Protein AF-A0A813RH28-F1 (afdb_monomer_lite)

Foldseek 3Di:
DFPAEDELEEAEAAQEPPNCFACVQFFADQLDDPRVSQETEQERDDDDPVDDYDYYNYYYDYAQFHDPDPVRGGGDHDYQYYDADQEEAEDEWRAQAVNVFPPPPDDADVVVPRDDQVVDDPPDRQRRTDASHAAEQAEQGHYHYYHFDYQHRRNDRPLPDDPPPSDSHDHNYHYDYNYYNYHD

pLDDT: mean 85.04, std 11.11, range [45.72, 94.62]

Organism: NCBI:txid433720

Sequence (184 aa):
MSERGIWSTHFRTGGTRGTNQTPLNCLKITGARKRPECQDAFLQLHITSQTSLYMENVWPWIADHNLDYPDHSQIDIFNARTILVERQAQTESAYYQSEPPAPEPFTSLASWTDPVFDSCSINDNTCAKGYGIDITNGKNIYIYNAGLYSFFQNWNTSCIGTPTDSYCQKAMFRIEGNTQNVYI

Radius of gyration: 16.94 Å; chains: 1; bounding box: 45×39×44 Å

Structure (mmCIF, N/CA/C/O backbone):
data_AF-A0A813RH28-F1
#
_entry.id   AF-A0A813RH28-F1
#
loop_
_atom_site.group_PDB
_atom_site.id
_atom_site.type_symbol
_atom_site.label_atom_id
_atom_site.label_alt_id
_atom_site.label_comp_id
_atom_site.label_asym_id
_atom_site.label_entity_id
_atom_site.label_seq_id
_atom_site.pdbx_PDB_ins_code
_atom_site.Cartn_x
_atom_site.Cartn_y
_atom_site.Cartn_z
_atom_site.occupancy
_atom_site.B_iso_or_equiv
_atom_site.auth_seq_id
_atom_site.auth_comp_id
_atom_site.auth_asym_id
_atom_site.auth_atom_id
_atom_site.pdbx_PDB_model_num
ATOM 1 N N . MET A 1 1 ? 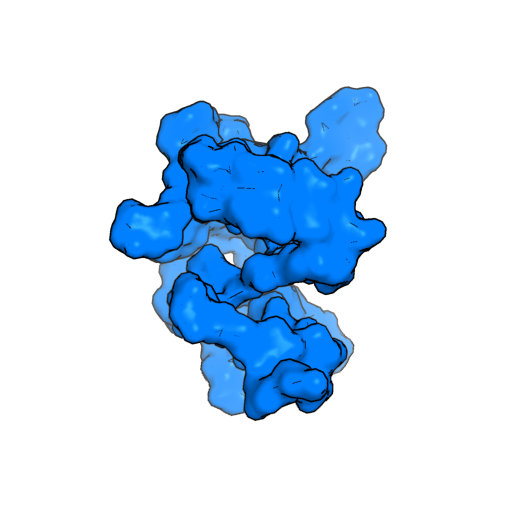-16.652 -17.710 19.406 1.00 46.78 1 MET A N 1
ATOM 2 C CA . MET A 1 1 ? -16.102 -18.026 18.071 1.00 46.78 1 MET A CA 1
ATOM 3 C C . MET A 1 1 ? -16.580 -16.938 17.128 1.00 46.78 1 MET A C 1
ATOM 5 O O . MET A 1 1 ? -17.753 -16.601 17.211 1.00 46.78 1 MET A O 1
ATOM 9 N N . SER A 1 2 ? -15.715 -16.326 16.316 1.00 54.06 2 SER A N 1
ATOM 10 C CA . SER A 1 2 ? -16.183 -15.399 15.278 1.00 54.06 2 SER A CA 1
ATOM 11 C C . SER A 1 2 ? -16.809 -16.216 14.151 1.00 54.06 2 SER A C 1
ATOM 13 O O . SER A 1 2 ? -16.131 -17.036 13.539 1.00 54.06 2 SER A O 1
ATOM 15 N N . GLU A 1 3 ? -18.091 -16.003 13.874 1.00 69.06 3 GLU A N 1
ATOM 16 C CA . GLU A 1 3 ? -18.836 -16.742 12.842 1.00 69.06 3 GLU A CA 1
ATOM 17 C C . GLU A 1 3 ? -18.467 -16.318 11.406 1.00 69.06 3 GLU A C 1
ATOM 19 O O . GLU A 1 3 ? -19.014 -16.844 10.441 1.00 69.06 3 GLU A O 1
ATOM 24 N N . ARG A 1 4 ? -17.556 -15.348 11.247 1.00 83.06 4 ARG A N 1
ATOM 25 C CA . ARG A 1 4 ? -17.165 -14.764 9.959 1.00 83.06 4 ARG A CA 1
ATOM 26 C C . ARG A 1 4 ? -15.658 -14.568 9.916 1.00 83.06 4 ARG A C 1
ATOM 28 O O . ARG A 1 4 ? -15.106 -13.799 10.705 1.00 83.06 4 ARG A O 1
ATOM 35 N N . GLY A 1 5 ? -14.998 -15.257 8.996 1.00 88.75 5 GLY A N 1
ATOM 36 C CA . GLY A 1 5 ? -13.567 -15.112 8.799 1.00 88.75 5 GLY A CA 1
ATOM 37 C C . GLY A 1 5 ? -13.087 -15.637 7.457 1.00 88.75 5 GLY A C 1
ATOM 38 O O . GLY A 1 5 ? -13.834 -16.289 6.727 1.00 88.75 5 GLY A O 1
ATOM 39 N N . ILE A 1 6 ? -11.834 -15.324 7.155 1.00 89.44 6 ILE A N 1
ATOM 40 C CA . ILE A 1 6 ? -11.086 -15.838 6.012 1.00 89.44 6 ILE A CA 1
ATOM 41 C C . ILE A 1 6 ? -9.740 -16.376 6.507 1.00 89.44 6 ILE A C 1
ATOM 43 O O . ILE A 1 6 ? -9.077 -15.756 7.341 1.00 89.44 6 ILE A O 1
ATOM 47 N N . TRP A 1 7 ? -9.356 -17.545 5.998 1.00 93.44 7 TRP A N 1
ATOM 48 C CA . TRP A 1 7 ? -8.145 -18.264 6.392 1.00 93.44 7 TRP A CA 1
ATOM 49 C C . TRP A 1 7 ? -7.397 -18.694 5.143 1.00 93.44 7 TRP A C 1
ATOM 51 O O . TRP A 1 7 ? -7.999 -19.309 4.262 1.00 93.44 7 TRP A O 1
ATOM 61 N N . SER A 1 8 ? -6.102 -18.378 5.058 1.00 94.50 8 SER A N 1
ATOM 62 C CA . SER A 1 8 ? -5.272 -18.722 3.887 1.00 94.50 8 SER A CA 1
ATOM 63 C C . SER A 1 8 ? -5.928 -18.301 2.567 1.00 94.50 8 SER A C 1
ATOM 65 O O . SER A 1 8 ? -5.992 -19.050 1.594 1.00 94.50 8 SER A O 1
ATOM 67 N N . THR A 1 9 ? -6.515 -17.106 2.583 1.00 91.94 9 THR A N 1
ATOM 68 C CA . THR A 1 9 ? -7.220 -16.507 1.451 1.00 91.94 9 THR A CA 1
ATOM 69 C C . THR A 1 9 ? -6.434 -15.282 1.024 1.00 91.94 9 THR A C 1
ATOM 71 O O . THR A 1 9 ? -6.177 -14.396 1.835 1.00 91.94 9 THR A O 1
ATOM 74 N N . HIS A 1 10 ? -6.032 -15.236 -0.241 1.00 93.50 10 HIS A N 1
ATOM 75 C CA . HIS A 1 10 ? -5.128 -14.212 -0.753 1.00 93.50 10 HIS A CA 1
ATOM 76 C C . HIS A 1 10 ? -5.803 -13.434 -1.879 1.00 93.50 10 HIS A C 1
ATOM 78 O O . HIS A 1 10 ? -6.517 -14.010 -2.701 1.00 93.50 10 HIS A O 1
ATOM 84 N N . PHE A 1 11 ? -5.550 -12.131 -1.921 1.00 93.12 11 PHE A N 1
ATOM 85 C CA . PHE A 1 11 ? -5.981 -11.254 -3.000 1.00 93.12 11 PHE A CA 1
ATOM 86 C C . PHE A 1 11 ? -4.737 -10.885 -3.793 1.00 93.12 11 PHE A C 1
ATOM 88 O O . PHE A 1 11 ? -3.788 -10.347 -3.230 1.00 93.12 11 PHE A O 1
ATOM 95 N N . ARG A 1 12 ? -4.723 -11.187 -5.089 1.00 93.94 12 ARG A N 1
ATOM 96 C CA . ARG A 1 12 ? -3.622 -10.819 -5.976 1.00 93.94 12 ARG A CA 1
ATOM 97 C C . ARG A 1 12 ? -4.154 -10.015 -7.143 1.00 93.94 12 ARG A C 1
ATOM 99 O O . ARG A 1 12 ? -5.059 -10.475 -7.832 1.00 93.94 12 ARG A O 1
ATOM 106 N N . THR A 1 13 ? -3.530 -8.871 -7.375 1.00 94.12 13 THR A N 1
ATOM 107 C CA . THR A 1 13 ? -3.784 -8.002 -8.527 1.00 94.12 13 THR A CA 1
ATOM 108 C C . THR A 1 13 ? -2.531 -7.925 -9.393 1.00 94.12 13 THR A C 1
ATOM 110 O O . THR A 1 13 ? -1.464 -7.571 -8.887 1.00 94.12 13 THR A O 1
ATOM 113 N N . GLY A 1 14 ? -2.653 -8.278 -10.673 1.00 94.50 14 GLY A N 1
ATOM 114 C CA . GLY A 1 14 ? -1.546 -8.329 -11.633 1.00 94.50 14 GLY A CA 1
ATOM 115 C C . GLY A 1 14 ? -0.492 -9.436 -11.432 1.00 94.50 14 GLY A C 1
ATOM 116 O O . GLY A 1 14 ? -0.653 -10.374 -10.646 1.00 94.50 14 GLY A O 1
ATOM 117 N N . GLY A 1 15 ? 0.588 -9.357 -12.220 1.00 94.19 15 GLY A N 1
ATOM 118 C CA . GLY A 1 15 ? 1.837 -10.108 -12.010 1.00 94.19 15 GLY A CA 1
ATOM 119 C C . GLY A 1 15 ? 1.838 -11.587 -12.362 1.00 94.19 15 GLY A C 1
ATOM 120 O O . GLY A 1 15 ? 2.822 -12.266 -12.065 1.00 94.19 15 GLY A O 1
ATOM 121 N N . THR A 1 16 ? 0.769 -12.096 -12.987 1.00 93.19 16 THR A N 1
ATOM 122 C CA . THR A 1 16 ? 0.720 -13.488 -13.448 1.00 93.19 16 THR A CA 1
ATOM 123 C C . THR A 1 16 ? 0.050 -13.679 -14.798 1.00 93.19 16 THR A C 1
ATOM 125 O O . THR A 1 16 ? -0.738 -12.861 -15.272 1.00 93.19 16 THR A O 1
ATOM 128 N N . ARG A 1 17 ? 0.326 -14.810 -15.438 1.00 91.25 17 ARG A N 1
ATOM 129 C CA . ARG A 1 17 ? -0.338 -15.249 -16.652 1.00 91.25 17 ARG A CA 1
ATOM 130 C C . ARG A 1 17 ? -1.843 -15.317 -16.404 1.00 91.25 17 ARG A C 1
ATOM 132 O O . ARG A 1 17 ? -2.309 -15.940 -15.457 1.00 91.25 17 ARG A O 1
ATOM 139 N N . GLY A 1 18 ? -2.602 -14.696 -17.303 1.00 91.19 18 GLY A N 1
ATOM 140 C CA . GLY A 1 18 ? -4.060 -14.608 -17.213 1.00 91.19 18 GLY A CA 1
ATOM 141 C C . GLY A 1 18 ? -4.577 -13.283 -16.653 1.00 91.19 18 GLY A C 1
ATOM 142 O O . GLY A 1 18 ? -5.729 -12.961 -16.915 1.00 91.19 18 GLY A O 1
ATOM 143 N N . THR A 1 19 ? -3.744 -12.468 -15.992 1.00 92.44 19 THR A N 1
ATOM 144 C CA . THR A 1 19 ? -4.150 -11.114 -15.560 1.00 92.44 19 THR A CA 1
ATOM 145 C C . THR A 1 19 ? -4.062 -10.080 -16.681 1.00 92.44 19 THR A C 1
ATOM 147 O O . THR A 1 19 ? -4.537 -8.964 -16.528 1.00 92.44 19 THR A O 1
ATOM 150 N N . ASN A 1 20 ? -3.414 -10.427 -17.803 1.00 92.75 20 ASN A N 1
ATOM 151 C CA . ASN A 1 20 ? -3.020 -9.490 -18.863 1.00 92.75 20 ASN A CA 1
ATOM 152 C C . ASN A 1 20 ? -2.145 -8.318 -18.361 1.00 92.75 20 ASN A C 1
ATOM 154 O O . ASN A 1 20 ? -1.981 -7.312 -19.044 1.00 92.75 20 ASN A O 1
ATOM 158 N N . GLN A 1 21 ? -1.544 -8.469 -17.182 1.00 93.12 21 GLN A N 1
ATOM 159 C CA . GLN A 1 21 ? -0.724 -7.465 -16.511 1.00 93.12 21 GLN A CA 1
ATOM 160 C C . GLN A 1 21 ? 0.627 -8.085 -16.145 1.00 93.12 21 GLN A C 1
ATOM 162 O O . GLN A 1 21 ? 0.973 -8.277 -14.979 1.00 93.12 21 GLN A O 1
ATOM 167 N N . THR A 1 22 ? 1.351 -8.480 -17.190 1.00 92.00 22 THR A N 1
ATOM 168 C CA . THR A 1 22 ? 2.689 -9.085 -17.138 1.00 92.00 22 THR A CA 1
ATOM 169 C C . THR A 1 22 ? 3.724 -8.068 -17.647 1.00 92.00 22 THR A C 1
ATOM 171 O O . THR A 1 22 ? 3.336 -6.975 -18.080 1.00 92.00 22 THR A O 1
ATOM 174 N N . PRO A 1 23 ? 5.032 -8.396 -17.689 1.00 91.69 23 PRO A N 1
ATOM 175 C CA . PRO A 1 23 ? 6.053 -7.506 -18.238 1.00 91.69 23 PRO A CA 1
ATOM 176 C C . PRO A 1 23 ? 5.803 -7.099 -19.699 1.00 91.69 23 PRO A C 1
ATOM 178 O O . PRO A 1 23 ? 6.374 -6.128 -20.170 1.00 91.69 23 PRO A O 1
ATOM 181 N N . LEU A 1 24 ? 4.929 -7.790 -20.437 1.00 90.25 24 LEU A N 1
ATOM 182 C CA . LEU A 1 24 ? 4.570 -7.373 -21.796 1.00 90.25 24 LEU A CA 1
ATOM 183 C C . LEU A 1 24 ? 3.814 -6.037 -21.831 1.00 90.25 24 LEU A C 1
ATOM 185 O O . LEU A 1 24 ? 4.010 -5.258 -22.758 1.00 90.25 24 LEU A O 1
ATOM 189 N N . ASN A 1 25 ? 2.983 -5.773 -20.820 1.00 90.75 25 ASN A N 1
ATOM 190 C CA . ASN A 1 25 ? 2.095 -4.607 -20.789 1.00 90.75 25 ASN A CA 1
ATOM 191 C C . ASN A 1 25 ? 2.469 -3.629 -19.667 1.00 90.75 25 ASN A C 1
ATOM 193 O O . ASN A 1 25 ? 2.315 -2.420 -19.812 1.00 90.75 25 ASN A O 1
ATOM 197 N N . CYS A 1 26 ? 2.993 -4.152 -18.555 1.00 93.25 26 CYS A N 1
ATOM 198 C CA . CYS A 1 26 ? 3.185 -3.400 -17.320 1.00 93.25 26 CYS A CA 1
ATOM 199 C C . CYS A 1 26 ? 4.630 -3.392 -16.824 1.00 93.25 26 CYS A C 1
ATOM 201 O O . CYS A 1 26 ? 4.846 -3.122 -15.650 1.00 93.25 26 CYS A O 1
ATOM 203 N N . LEU A 1 27 ? 5.626 -3.663 -17.683 1.00 92.62 27 LEU A N 1
ATOM 204 C CA . LEU A 1 27 ? 7.041 -3.560 -17.296 1.00 92.62 27 LEU A CA 1
ATOM 205 C C . LEU A 1 27 ? 7.329 -2.209 -16.639 1.00 92.62 27 LEU A C 1
ATOM 207 O O . LEU A 1 27 ? 6.871 -1.172 -17.139 1.00 92.62 27 LEU A O 1
ATOM 211 N N . LYS A 1 28 ? 8.112 -2.237 -15.554 1.00 88.69 28 LYS A N 1
ATOM 212 C CA . LYS A 1 28 ? 8.528 -1.023 -14.858 1.00 88.69 28 LYS A CA 1
ATOM 213 C C . LYS A 1 28 ? 9.111 0.001 -15.828 1.00 88.69 28 LYS A C 1
ATOM 215 O O . LYS A 1 28 ? 9.930 -0.325 -16.693 1.00 88.69 28 LYS A O 1
ATOM 220 N N . ILE A 1 29 ? 8.725 1.253 -15.650 1.00 83.94 29 ILE A N 1
ATOM 221 C CA . ILE A 1 29 ? 9.314 2.391 -16.353 1.00 83.94 29 ILE A CA 1
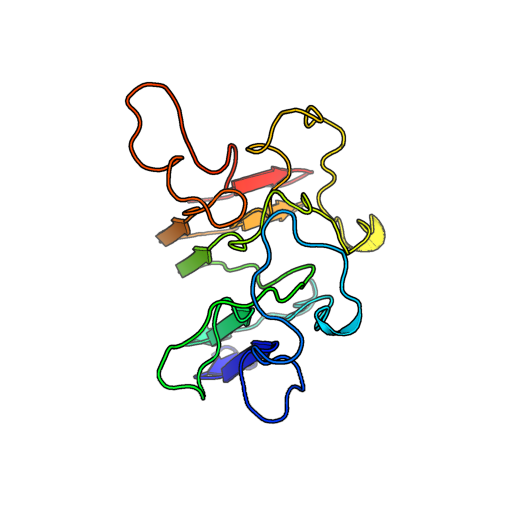ATOM 222 C C . ILE A 1 29 ? 9.572 3.511 -15.350 1.00 83.94 29 ILE A C 1
ATOM 224 O O . ILE A 1 29 ? 8.744 3.792 -14.488 1.00 83.94 29 ILE A O 1
ATOM 228 N N . THR A 1 30 ? 10.729 4.162 -15.445 1.00 79.06 30 THR A N 1
ATOM 229 C CA . THR A 1 30 ? 11.005 5.341 -14.621 1.00 79.06 30 THR A CA 1
ATOM 230 C C . THR A 1 30 ? 10.121 6.502 -15.068 1.00 79.06 30 THR A C 1
ATOM 232 O O . THR A 1 30 ? 10.009 6.786 -16.261 1.00 79.06 30 THR A O 1
ATOM 235 N N . GLY A 1 31 ? 9.489 7.176 -14.104 1.00 67.31 31 GLY A N 1
ATOM 236 C CA . GLY A 1 31 ? 8.495 8.210 -14.401 1.00 67.31 31 GLY A CA 1
ATOM 237 C C . GLY A 1 31 ? 7.185 7.593 -14.888 1.00 67.31 31 GLY A C 1
ATOM 238 O O . GLY A 1 31 ? 6.709 7.953 -15.970 1.00 67.31 31 GLY A O 1
ATOM 239 N N . ALA A 1 32 ? 6.676 6.596 -14.152 1.00 63.44 32 ALA A N 1
ATOM 240 C CA . ALA A 1 32 ? 5.609 5.730 -14.624 1.00 63.44 32 ALA A CA 1
ATOM 241 C C . ALA A 1 32 ? 4.422 6.551 -15.138 1.00 63.44 32 ALA A C 1
ATOM 243 O O . ALA A 1 32 ? 3.833 7.377 -14.443 1.00 63.44 32 ALA A O 1
ATOM 244 N N . ARG A 1 33 ? 4.091 6.358 -16.418 1.00 65.31 33 ARG A N 1
ATOM 245 C CA . ARG A 1 33 ? 2.936 7.014 -17.032 1.00 65.31 33 ARG A CA 1
ATOM 246 C C . ARG A 1 33 ? 1.681 6.262 -16.628 1.00 65.31 33 ARG A C 1
ATOM 248 O O . ARG A 1 33 ? 1.707 5.038 -16.510 1.00 65.31 33 ARG A O 1
ATOM 255 N N . LYS A 1 34 ? 0.567 6.986 -16.490 1.00 72.44 34 LYS A N 1
ATOM 256 C CA . LYS A 1 34 ? -0.764 6.385 -16.336 1.00 72.44 34 LYS A CA 1
ATOM 257 C C . LYS A 1 34 ? -1.009 5.442 -17.519 1.00 72.44 34 LYS A C 1
ATOM 259 O O . LYS A 1 34 ? -1.296 5.904 -18.620 1.00 72.44 34 LYS A O 1
ATOM 264 N N . ARG A 1 35 ? -0.853 4.139 -17.285 1.00 85.81 35 ARG A N 1
ATOM 265 C CA . ARG A 1 35 ? -1.181 3.057 -18.219 1.00 85.81 35 ARG A CA 1
ATOM 266 C C . ARG A 1 35 ? -2.506 2.451 -17.768 1.00 85.81 35 ARG A C 1
ATOM 268 O O . ARG A 1 35 ? -2.498 1.734 -16.765 1.00 85.81 35 ARG A O 1
ATOM 275 N N . PRO A 1 36 ? -3.639 2.785 -18.414 1.00 88.06 36 PRO A N 1
ATOM 276 C CA . PRO A 1 36 ? -4.950 2.270 -18.022 1.00 88.06 36 PRO A CA 1
ATOM 277 C C . PRO A 1 36 ? -4.991 0.742 -17.920 1.00 88.06 36 PRO A C 1
ATOM 279 O O . PRO A 1 36 ? -5.633 0.206 -17.028 1.00 88.06 36 PRO A O 1
ATOM 282 N N . GLU A 1 37 ? -4.247 0.043 -18.775 1.00 90.06 37 GLU A N 1
ATOM 283 C CA . GLU A 1 37 ? -4.114 -1.414 -18.781 1.00 90.06 37 GLU A CA 1
ATOM 284 C C . GLU A 1 37 ? -3.439 -1.992 -17.521 1.00 90.06 37 GLU A C 1
ATOM 286 O O . GLU A 1 37 ? -3.618 -3.170 -17.217 1.00 90.06 37 GLU A O 1
ATOM 291 N N . CYS A 1 38 ? -2.703 -1.173 -16.765 1.00 92.44 38 CYS A N 1
ATOM 292 C CA . CYS A 1 38 ? -2.009 -1.565 -15.536 1.00 92.44 38 CYS A CA 1
ATOM 293 C C . CYS A 1 38 ? -2.724 -1.102 -14.256 1.00 92.44 38 CYS A C 1
ATOM 295 O O . CYS A 1 38 ? -2.213 -1.304 -13.154 1.00 92.44 38 CYS A O 1
ATOM 297 N N . GLN A 1 39 ? -3.889 -0.461 -14.383 1.00 91.56 39 GLN A N 1
ATOM 298 C CA . GLN A 1 39 ? -4.797 -0.231 -13.260 1.00 91.56 39 GLN A CA 1
ATOM 299 C C . GLN A 1 39 ? -5.623 -1.500 -13.047 1.00 91.56 39 GLN A C 1
ATOM 301 O O . GLN A 1 39 ? -6.154 -2.040 -14.015 1.00 91.56 39 GLN A O 1
ATOM 306 N N . ASP A 1 40 ? -5.715 -1.992 -11.811 1.00 89.88 40 ASP A N 1
ATOM 307 C CA . ASP A 1 40 ? -6.435 -3.240 -11.516 1.00 89.88 40 ASP A CA 1
ATOM 308 C C . ASP A 1 40 ? -7.631 -2.988 -10.583 1.00 89.88 40 ASP A C 1
ATOM 310 O O . ASP A 1 40 ? -8.750 -2.752 -11.047 1.00 89.88 40 ASP A O 1
ATOM 314 N N . ALA A 1 41 ? -7.414 -2.952 -9.266 1.00 88.75 41 ALA A N 1
ATOM 315 C CA . ALA A 1 41 ? -8.494 -2.846 -8.290 1.00 88.75 41 ALA A CA 1
ATOM 316 C C . ALA A 1 41 ? -8.553 -1.469 -7.612 1.00 88.75 41 ALA A C 1
ATOM 318 O O . ALA A 1 41 ? -7.545 -0.912 -7.180 1.00 88.75 41 ALA A O 1
ATOM 319 N N . PHE A 1 42 ? -9.771 -0.954 -7.408 1.00 86.75 42 PHE A N 1
ATOM 320 C CA . PHE A 1 42 ? -9.985 0.208 -6.538 1.00 86.75 42 PHE A CA 1
ATOM 321 C C . PHE A 1 42 ? -9.668 -0.132 -5.069 1.00 86.75 42 PHE A C 1
ATOM 323 O O . PHE A 1 42 ? -8.942 0.593 -4.399 1.00 86.75 42 PHE A O 1
ATOM 330 N N . LEU A 1 43 ? -10.168 -1.264 -4.567 1.00 84.31 43 LEU A N 1
ATOM 331 C CA . LEU A 1 43 ? -9.981 -1.705 -3.184 1.00 84.31 43 LEU A CA 1
ATOM 332 C C . LEU A 1 43 ? -9.970 -3.237 -3.129 1.00 84.31 43 LEU A C 1
ATOM 334 O O . LEU A 1 43 ? -10.875 -3.866 -3.674 1.00 84.31 43 LEU A O 1
ATOM 338 N N . GLN A 1 44 ? -8.973 -3.833 -2.467 1.00 88.25 44 GLN A N 1
ATOM 339 C CA . GLN A 1 44 ? -8.866 -5.296 -2.355 1.00 88.25 44 GLN A CA 1
ATOM 340 C C . GLN A 1 44 ? -9.789 -5.894 -1.276 1.00 88.25 44 GLN A C 1
ATOM 342 O O . GLN A 1 44 ? -10.302 -6.995 -1.465 1.00 88.25 44 GLN A O 1
ATOM 347 N N . LEU A 1 45 ? -10.052 -5.180 -0.172 1.00 86.12 45 LEU A N 1
ATOM 348 C CA . LEU A 1 45 ? -10.994 -5.617 0.866 1.00 86.12 45 LEU A CA 1
ATOM 349 C C . LEU A 1 45 ? -11.732 -4.431 1.502 1.00 86.12 45 LEU A C 1
ATOM 351 O O . LEU A 1 45 ? -11.109 -3.495 1.992 1.00 86.12 45 LEU A O 1
ATOM 355 N N . HIS A 1 46 ? -13.064 -4.507 1.571 1.00 85.56 46 HIS A N 1
ATOM 356 C CA . HIS A 1 46 ? -13.897 -3.542 2.292 1.00 85.56 46 HIS A CA 1
ATOM 357 C C . HIS A 1 46 ? -14.648 -4.227 3.437 1.00 85.56 46 HIS A C 1
ATOM 359 O O . HIS A 1 46 ? -15.560 -5.018 3.200 1.00 85.56 46 HIS A O 1
ATOM 365 N N . ILE A 1 47 ? -14.294 -3.891 4.678 1.00 80.31 47 ILE A N 1
ATOM 366 C CA . ILE A 1 47 ? -15.031 -4.310 5.875 1.00 80.31 47 ILE A CA 1
ATOM 367 C C . ILE A 1 47 ? -15.852 -3.111 6.347 1.00 80.31 47 ILE A C 1
ATOM 369 O O . ILE A 1 47 ? -15.300 -2.071 6.695 1.00 80.31 47 ILE A O 1
ATOM 373 N N . THR A 1 48 ? -17.177 -3.240 6.327 1.00 79.31 48 THR A N 1
ATOM 374 C CA . THR A 1 48 ? -18.080 -2.162 6.748 1.00 79.31 48 THR A CA 1
ATOM 375 C C . THR A 1 48 ? -18.188 -2.095 8.271 1.00 79.31 48 THR A C 1
ATOM 377 O O . THR A 1 48 ? -17.977 -3.091 8.961 1.00 79.31 48 THR A O 1
ATOM 380 N N . SER A 1 49 ? -18.612 -0.947 8.806 1.00 75.50 49 SER A N 1
ATOM 381 C CA . SER A 1 49 ? -18.765 -0.713 10.256 1.00 75.50 49 SER A CA 1
ATOM 382 C C . SER A 1 49 ? -19.731 -1.668 10.971 1.00 75.50 49 SER A C 1
ATOM 384 O O . SER A 1 49 ? -19.723 -1.754 12.195 1.00 75.50 49 SER A O 1
ATOM 386 N N . GLN A 1 50 ? -20.572 -2.383 10.221 1.00 76.06 50 GLN A N 1
ATOM 387 C CA . GLN A 1 50 ? -21.534 -3.353 10.750 1.00 76.06 50 GLN A CA 1
ATOM 388 C C . GLN A 1 50 ? -20.984 -4.788 10.780 1.00 76.06 50 GLN A C 1
ATOM 390 O O . GLN A 1 50 ? -21.698 -5.712 11.172 1.00 76.06 50 GLN A O 1
ATOM 395 N N . THR A 1 51 ? -19.741 -5.000 10.340 1.00 75.94 51 THR A N 1
ATOM 396 C CA . THR A 1 51 ? -19.156 -6.331 10.163 1.00 75.94 51 THR A CA 1
ATOM 397 C C . THR A 1 51 ? -18.001 -6.552 11.129 1.00 75.94 51 THR A C 1
ATOM 399 O O . THR A 1 51 ? -17.127 -5.705 11.272 1.00 75.94 51 THR A O 1
ATOM 402 N N . SER A 1 52 ? -17.964 -7.730 11.748 1.00 79.38 52 SER A N 1
ATOM 403 C CA . SER A 1 52 ? -16.760 -8.278 12.370 1.00 79.38 52 SER A CA 1
ATOM 404 C C . SER A 1 52 ? -16.172 -9.352 11.457 1.00 79.38 52 SER A C 1
ATOM 406 O O . SER A 1 52 ? -16.906 -10.166 10.889 1.00 79.38 52 SER A O 1
ATOM 408 N N . LEU A 1 53 ? -14.850 -9.340 11.290 1.00 82.25 53 LEU A N 1
ATOM 409 C CA . LEU A 1 53 ? -14.132 -10.291 10.449 1.00 82.25 53 LEU A CA 1
ATOM 410 C C . LEU A 1 53 ? -12.891 -10.791 11.180 1.00 82.25 53 LEU A C 1
ATOM 412 O O . LEU A 1 53 ? -12.098 -9.999 11.683 1.00 82.25 53 LEU A O 1
ATOM 416 N N . TYR A 1 54 ? -12.708 -12.107 11.196 1.00 84.25 54 TYR A N 1
ATOM 417 C CA . TYR A 1 54 ? -11.443 -12.722 11.568 1.00 84.25 54 TYR A CA 1
ATOM 418 C C . TYR A 1 54 ? -10.601 -13.004 10.319 1.00 84.25 54 TYR A C 1
ATOM 420 O O . TYR A 1 54 ? -11.097 -13.583 9.356 1.00 84.25 54 TYR A O 1
ATOM 428 N N . MET A 1 55 ? -9.332 -12.604 10.329 1.00 86.44 55 MET A N 1
ATOM 429 C CA . MET A 1 55 ? -8.402 -12.848 9.226 1.00 86.44 55 MET A CA 1
ATOM 430 C C . MET A 1 55 ? -7.156 -13.544 9.749 1.00 86.44 55 MET A C 1
ATOM 432 O O . MET A 1 55 ? -6.514 -13.050 10.675 1.00 86.44 55 MET A O 1
ATOM 436 N N . GLU A 1 56 ? -6.797 -14.661 9.127 1.00 85.12 56 GLU A N 1
ATOM 437 C CA . GLU A 1 56 ? -5.554 -15.372 9.408 1.00 85.12 56 GLU A CA 1
ATOM 438 C C . GLU A 1 56 ? -4.889 -15.794 8.102 1.00 85.12 56 GLU A C 1
ATOM 440 O O . GLU A 1 56 ? -5.530 -16.358 7.213 1.00 85.12 56 GLU A O 1
ATOM 445 N N . ASN A 1 57 ? -3.588 -15.518 7.993 1.00 87.44 57 ASN A N 1
ATOM 446 C CA . ASN A 1 57 ? -2.801 -15.816 6.799 1.00 87.44 57 ASN A CA 1
ATOM 447 C C . ASN A 1 57 ? -3.446 -15.252 5.513 1.00 87.44 57 ASN A C 1
ATOM 449 O O . ASN A 1 57 ? -3.712 -15.971 4.552 1.00 87.44 57 ASN A O 1
ATOM 453 N N . VAL A 1 58 ? -3.756 -13.955 5.520 1.00 89.94 58 VAL A N 1
ATOM 454 C CA . VAL A 1 58 ? -4.353 -13.247 4.379 1.00 89.94 58 VAL A CA 1
ATOM 455 C C . VAL A 1 58 ? -3.289 -12.371 3.741 1.00 89.94 58 VAL A C 1
ATOM 457 O O . VAL A 1 58 ? -2.659 -11.577 4.435 1.00 89.94 58 VAL A O 1
ATOM 460 N N . TRP A 1 59 ? -3.100 -12.499 2.425 1.00 90.25 59 TRP A N 1
ATOM 461 C CA . TRP A 1 59 ? -2.123 -11.693 1.686 1.00 90.25 59 TRP A CA 1
ATOM 462 C C . TRP A 1 59 ? -2.815 -10.875 0.591 1.00 90.25 59 TRP A C 1
ATOM 464 O O . TRP A 1 59 ? -3.171 -11.435 -0.446 1.00 90.25 59 TRP A O 1
ATOM 474 N N . PRO A 1 60 ? -3.059 -9.577 0.831 1.00 90.38 60 PRO A N 1
ATOM 475 C CA . PRO A 1 60 ? -3.471 -8.620 -0.190 1.00 90.38 60 PRO A CA 1
ATOM 476 C C . PRO A 1 60 ? -2.237 -8.079 -0.924 1.00 90.38 60 PRO A C 1
ATOM 478 O O . PRO A 1 60 ? -1.596 -7.132 -0.472 1.00 90.38 60 PRO A O 1
ATOM 481 N N . TRP A 1 61 ? -1.854 -8.709 -2.031 1.00 92.75 61 TRP A N 1
ATOM 482 C CA . TRP A 1 61 ? -0.657 -8.338 -2.780 1.00 92.75 61 TRP A CA 1
ATOM 483 C C . TRP A 1 61 ? -1.006 -7.593 -4.066 1.00 92.75 61 TRP A C 1
ATOM 485 O O . TRP A 1 61 ? -1.825 -8.044 -4.875 1.00 92.75 61 TRP A O 1
ATOM 495 N N . ILE A 1 62 ? -0.356 -6.447 -4.242 1.00 91.38 62 ILE A N 1
ATOM 496 C CA . ILE A 1 62 ? -0.312 -5.700 -5.495 1.00 91.38 62 ILE A CA 1
ATOM 497 C C . ILE A 1 62 ? 0.999 -6.065 -6.163 1.00 91.38 62 ILE A C 1
ATOM 499 O O . ILE A 1 62 ? 2.044 -5.897 -5.541 1.00 91.38 62 ILE A O 1
ATOM 503 N N . ALA A 1 63 ? 0.948 -6.579 -7.391 1.00 94.00 63 ALA A N 1
ATOM 504 C CA . ALA A 1 63 ? 2.147 -7.126 -7.989 1.00 94.00 63 ALA A CA 1
ATOM 505 C C . ALA A 1 63 ? 3.209 -6.059 -8.271 1.00 94.00 63 ALA A C 1
ATOM 507 O O . ALA A 1 63 ? 3.011 -5.183 -9.109 1.00 94.00 63 ALA A O 1
ATOM 508 N N . ASP A 1 64 ? 4.350 -6.175 -7.595 1.00 89.75 64 ASP A N 1
ATOM 509 C CA . ASP A 1 64 ? 5.549 -5.370 -7.839 1.00 89.75 64 ASP A CA 1
ATOM 510 C C . ASP A 1 64 ? 6.514 -6.037 -8.844 1.00 89.75 64 ASP A C 1
ATOM 512 O O . ASP A 1 64 ? 7.358 -5.378 -9.461 1.00 89.75 64 ASP A O 1
ATOM 516 N N . HIS A 1 65 ? 6.353 -7.344 -9.067 1.00 92.50 65 HIS A N 1
ATOM 517 C CA . HIS A 1 65 ? 7.086 -8.125 -10.059 1.00 92.50 65 HIS A CA 1
ATOM 518 C C . HIS A 1 65 ? 6.237 -9.258 -10.643 1.00 92.50 65 HIS A C 1
ATOM 520 O O . HIS A 1 65 ? 5.176 -9.616 -10.135 1.00 92.50 65 HIS A O 1
ATOM 526 N N . ASN A 1 66 ? 6.697 -9.824 -11.754 1.00 93.62 66 ASN A N 1
ATOM 527 C CA . ASN A 1 66 ? 6.046 -10.952 -12.407 1.00 93.62 66 ASN A CA 1
ATOM 528 C C . ASN A 1 66 ? 6.487 -12.298 -11.809 1.00 93.62 66 ASN A C 1
ATOM 530 O O . ASN A 1 66 ? 7.675 -12.526 -11.589 1.00 93.62 66 ASN A O 1
ATOM 534 N N . LEU A 1 67 ? 5.550 -13.229 -11.614 1.00 94.06 67 LEU A N 1
ATOM 535 C CA . LEU A 1 67 ? 5.861 -14.541 -11.028 1.00 94.06 67 LEU A CA 1
ATOM 536 C C . LEU A 1 67 ? 6.194 -15.623 -12.066 1.00 94.06 67 LEU A C 1
ATOM 538 O O . LEU A 1 67 ? 6.838 -16.609 -11.722 1.00 94.06 67 LEU A O 1
ATOM 542 N N . ASP A 1 68 ? 5.773 -15.461 -13.323 1.00 91.25 68 ASP A N 1
ATOM 543 C CA . ASP A 1 68 ? 5.848 -16.538 -14.326 1.00 91.25 68 ASP A CA 1
ATOM 544 C C . ASP A 1 68 ? 7.121 -16.541 -15.182 1.00 91.25 68 ASP A C 1
ATOM 546 O O . ASP A 1 68 ? 7.352 -17.486 -15.937 1.00 91.25 68 ASP A O 1
ATOM 550 N N . TYR A 1 69 ? 7.915 -15.469 -15.145 1.00 88.06 69 TYR A N 1
ATOM 551 C CA . TYR A 1 69 ? 9.116 -15.327 -15.976 1.00 88.06 69 TYR A CA 1
ATOM 552 C C . TYR A 1 69 ? 10.364 -15.573 -15.122 1.00 88.06 69 TYR A C 1
ATOM 554 O O . TYR A 1 69 ? 10.383 -15.135 -13.972 1.00 88.06 69 TYR A O 1
ATOM 562 N N . PRO A 1 70 ? 11.415 -16.221 -15.662 1.00 87.94 70 PRO A N 1
ATOM 563 C CA . PRO A 1 70 ? 12.603 -16.584 -14.882 1.00 87.94 70 PRO A CA 1
ATOM 564 C C . PRO A 1 70 ? 13.355 -15.405 -14.255 1.00 87.94 70 PRO A C 1
ATOM 566 O O . PRO A 1 70 ? 14.081 -15.587 -13.284 1.00 87.94 70 PRO A O 1
ATOM 569 N N . ASP A 1 71 ? 13.230 -14.214 -14.835 1.00 88.00 71 ASP A N 1
ATOM 570 C CA . ASP A 1 71 ? 13.894 -12.995 -14.379 1.00 88.00 71 ASP A CA 1
ATOM 571 C C . ASP A 1 71 ? 13.076 -12.215 -13.341 1.00 88.00 71 ASP A C 1
ATOM 573 O O . ASP A 1 71 ? 13.572 -11.215 -12.824 1.00 88.00 71 ASP A O 1
ATOM 577 N N . HIS A 1 72 ? 11.840 -12.648 -13.054 1.00 87.75 72 HIS A N 1
ATOM 578 C CA . HIS A 1 72 ? 10.905 -11.973 -12.157 1.00 87.75 72 HIS A CA 1
ATOM 579 C C . HIS A 1 72 ? 10.855 -10.460 -12.402 1.00 87.75 72 HIS A C 1
ATOM 581 O O . HIS A 1 72 ? 10.985 -9.663 -11.472 1.00 87.75 72 HIS A O 1
ATOM 587 N N . SER A 1 73 ? 10.728 -10.049 -13.674 1.00 84.00 73 SER A N 1
ATOM 588 C CA . SER A 1 73 ? 10.834 -8.632 -14.030 1.00 84.00 73 SER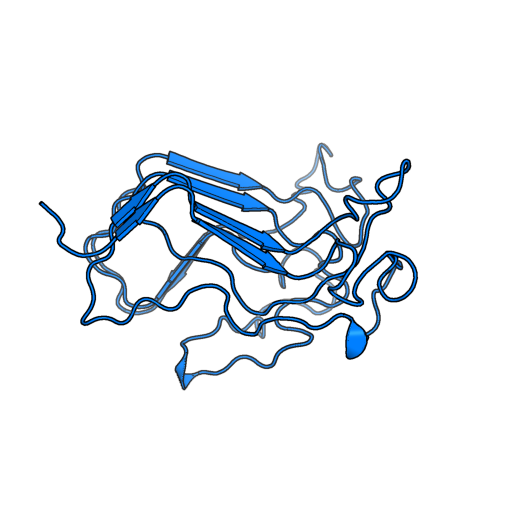 A CA 1
ATOM 589 C C . SER A 1 73 ? 9.845 -7.785 -13.224 1.00 84.00 73 SER A C 1
ATOM 591 O O . SER A 1 73 ? 8.670 -8.134 -13.082 1.00 84.00 73 SER A O 1
ATOM 593 N N . GLN A 1 74 ? 10.330 -6.649 -12.727 1.00 86.31 74 GLN A N 1
ATOM 594 C CA . GLN A 1 74 ? 9.526 -5.668 -12.003 1.00 86.31 74 GLN A CA 1
ATOM 595 C C . GLN A 1 74 ? 8.467 -5.024 -12.910 1.00 86.31 74 GLN A C 1
ATOM 597 O O . GLN A 1 74 ? 8.737 -4.726 -14.080 1.00 86.31 74 GLN A O 1
ATOM 602 N N . ILE A 1 75 ? 7.277 -4.795 -12.361 1.00 83.06 75 ILE A N 1
ATOM 603 C CA . ILE A 1 75 ? 6.111 -4.266 -13.077 1.00 83.06 75 ILE A CA 1
ATOM 604 C C . ILE A 1 75 ? 5.406 -3.173 -12.263 1.00 83.06 75 ILE A C 1
ATOM 606 O O . ILE A 1 75 ? 5.469 -3.175 -11.039 1.00 83.06 75 ILE A O 1
ATOM 610 N N . ASP A 1 76 ? 4.720 -2.249 -12.939 1.00 80.44 76 ASP A N 1
ATOM 611 C CA . ASP A 1 76 ? 3.861 -1.254 -12.285 1.00 80.44 76 ASP A CA 1
ATOM 612 C C . ASP A 1 76 ? 2.405 -1.737 -12.315 1.00 80.44 76 ASP A C 1
ATOM 614 O O . ASP A 1 76 ? 1.829 -1.840 -13.399 1.00 80.44 76 ASP A O 1
ATOM 618 N N . ILE A 1 77 ? 1.804 -1.984 -11.148 1.00 79.44 77 ILE A N 1
ATOM 619 C CA . ILE A 1 77 ? 0.365 -2.238 -10.985 1.00 79.44 77 ILE A CA 1
ATOM 620 C C . ILE A 1 77 ? -0.216 -1.211 -10.023 1.00 79.44 77 ILE A C 1
ATOM 622 O O . ILE A 1 77 ? 0.292 -1.027 -8.918 1.00 79.44 77 ILE A O 1
ATOM 626 N N . PHE A 1 78 ? -1.292 -0.549 -10.440 1.00 79.19 78 PHE A N 1
ATOM 627 C CA . PHE A 1 78 ? -1.903 0.533 -9.677 1.00 79.19 78 PHE A CA 1
ATOM 628 C C . PHE A 1 78 ? -3.200 0.062 -9.014 1.00 79.19 78 PHE A C 1
ATOM 630 O O . PHE A 1 78 ? -4.180 -0.215 -9.710 1.00 79.19 78 PHE A O 1
ATOM 637 N N . ASN A 1 79 ? -3.233 0.079 -7.678 1.00 71.56 79 ASN A N 1
ATOM 638 C CA . ASN A 1 79 ? -4.469 -0.004 -6.892 1.00 71.56 79 ASN A CA 1
ATOM 639 C C . ASN A 1 79 ? -4.610 1.222 -5.990 1.00 71.56 79 ASN A C 1
ATOM 641 O O . ASN A 1 79 ? -3.606 1.815 -5.592 1.00 71.56 79 ASN A O 1
ATOM 645 N N . ALA A 1 80 ? -5.845 1.569 -5.621 1.00 59.19 80 ALA A N 1
ATOM 646 C CA . ALA A 1 80 ? -6.071 2.705 -4.728 1.00 59.19 80 ALA A CA 1
ATOM 647 C C . ALA A 1 80 ? -5.793 2.342 -3.257 1.00 59.19 80 ALA A C 1
ATOM 649 O O . ALA A 1 80 ? -5.198 3.139 -2.535 1.00 59.19 80 ALA A O 1
ATOM 650 N N . ARG A 1 81 ? -6.212 1.146 -2.802 1.00 54.22 81 ARG A N 1
ATOM 651 C CA . ARG A 1 81 ? -6.110 0.712 -1.393 1.00 54.22 81 ARG A CA 1
ATOM 652 C C . ARG A 1 81 ? -5.973 -0.809 -1.213 1.00 54.22 81 ARG A C 1
ATOM 654 O O . ARG A 1 81 ? -6.529 -1.589 -1.990 1.00 54.22 81 ARG A O 1
ATOM 661 N N . THR A 1 82 ? -5.314 -1.216 -0.124 1.00 58.28 82 THR A N 1
ATOM 662 C CA . THR A 1 82 ? -5.161 -2.616 0.324 1.00 58.28 82 THR A CA 1
ATOM 663 C C . THR A 1 82 ? -6.065 -2.936 1.534 1.00 58.28 82 THR A C 1
ATOM 665 O O . THR A 1 82 ? -7.267 -3.087 1.327 1.00 58.28 82 THR A O 1
ATOM 668 N N . ILE A 1 83 ? -5.560 -3.054 2.776 1.00 60.75 83 ILE A N 1
ATOM 669 C CA . ILE A 1 83 ? -6.330 -3.488 3.975 1.00 60.75 83 ILE A CA 1
ATOM 670 C C . ILE A 1 83 ? -5.975 -2.657 5.231 1.00 60.75 83 ILE A C 1
ATOM 672 O O . ILE A 1 83 ? -4.827 -2.266 5.404 1.00 60.75 83 ILE A O 1
ATOM 676 N N . LEU A 1 84 ? -6.943 -2.463 6.145 1.00 50.25 84 LEU A N 1
ATOM 677 C CA . LEU A 1 84 ? -6.763 -1.981 7.530 1.00 50.25 84 LEU A CA 1
ATOM 678 C C . LEU A 1 84 ? -6.804 -3.163 8.533 1.00 50.25 84 LEU A C 1
ATOM 680 O O . LEU A 1 84 ? -7.722 -3.981 8.458 1.00 50.25 84 LEU A O 1
ATOM 684 N N . VAL A 1 85 ? -5.837 -3.272 9.461 1.00 51.91 85 VAL A N 1
ATOM 685 C CA . VAL A 1 85 ? -5.624 -4.472 10.315 1.00 51.91 85 VAL A CA 1
ATOM 686 C C . VAL A 1 85 ? -5.403 -4.124 11.802 1.00 51.91 85 VAL A C 1
ATOM 688 O O . VAL A 1 85 ? -4.700 -3.169 12.110 1.00 51.91 85 VAL A O 1
ATOM 691 N N . GLU A 1 86 ? -5.935 -4.945 12.724 1.00 45.72 86 GLU A N 1
ATOM 692 C CA . GLU A 1 86 ? -5.892 -4.755 14.197 1.00 45.72 86 GLU A CA 1
ATOM 693 C C . GLU A 1 86 ? -4.999 -5.763 14.973 1.00 45.72 86 GLU A C 1
ATOM 695 O O . GLU A 1 86 ? -5.221 -6.015 16.156 1.00 45.72 86 GLU A O 1
ATOM 700 N N . ARG A 1 87 ? -4.012 -6.435 14.358 1.00 46.62 87 ARG A N 1
ATOM 701 C CA . ARG A 1 87 ? -3.097 -7.326 15.122 1.00 46.62 87 ARG A CA 1
ATOM 702 C C . ARG A 1 87 ? -1.660 -7.309 14.634 1.00 46.62 87 ARG A C 1
ATOM 704 O O . ARG A 1 87 ? -0.783 -6.875 15.376 1.00 46.62 87 ARG A O 1
ATOM 711 N N . GLN A 1 88 ? -1.432 -7.796 13.418 1.00 53.75 88 GLN A N 1
ATOM 712 C CA . GLN A 1 88 ? -0.132 -7.772 12.758 1.00 53.75 88 GLN A CA 1
ATOM 713 C C . GLN A 1 88 ? -0.327 -7.282 11.332 1.00 53.75 88 GLN A C 1
ATOM 715 O O . GLN A 1 88 ? -1.076 -7.891 10.572 1.00 53.75 88 GLN A O 1
ATOM 720 N N . ALA A 1 89 ? 0.315 -6.171 10.996 1.00 72.94 89 ALA A N 1
ATOM 721 C CA . ALA A 1 89 ? 0.268 -5.595 9.661 1.00 72.94 89 ALA A CA 1
ATOM 722 C C . ALA A 1 89 ? 1.681 -5.551 9.085 1.00 72.94 89 ALA A C 1
ATOM 724 O O . ALA A 1 89 ? 2.606 -5.075 9.740 1.00 72.94 89 ALA A O 1
ATOM 725 N N . GLN A 1 90 ? 1.845 -6.032 7.859 1.00 81.31 90 GLN A N 1
ATOM 726 C CA . GLN A 1 90 ? 3.031 -5.760 7.060 1.00 81.31 90 GLN A CA 1
ATOM 727 C C . GLN A 1 90 ? 2.579 -5.024 5.805 1.00 81.31 90 GLN A C 1
ATOM 729 O O . GLN A 1 90 ? 1.563 -5.396 5.216 1.00 81.31 90 GLN A O 1
ATOM 734 N N . THR A 1 91 ? 3.300 -3.968 5.431 1.00 86.56 91 THR A N 1
ATOM 735 C CA . THR A 1 91 ? 3.031 -3.228 4.194 1.00 86.56 91 THR A CA 1
ATOM 736 C C . THR A 1 91 ? 4.313 -2.764 3.534 1.00 86.56 91 THR A C 1
ATOM 738 O O . THR A 1 91 ? 5.269 -2.405 4.223 1.00 86.56 91 THR A O 1
ATOM 741 N N . GLU A 1 92 ? 4.273 -2.627 2.214 1.00 89.88 92 GLU A N 1
ATOM 742 C CA . GLU A 1 92 ? 5.305 -1.957 1.427 1.00 89.88 92 GLU A CA 1
ATOM 743 C C . GLU A 1 92 ? 4.674 -0.874 0.553 1.00 89.88 92 GLU A C 1
ATOM 745 O O . GLU A 1 92 ? 3.640 -1.104 -0.078 1.00 89.88 92 GLU A O 1
ATOM 750 N N . SER A 1 93 ? 5.280 0.314 0.509 1.00 92.12 93 SER A N 1
ATOM 751 C CA . SER A 1 93 ? 4.872 1.346 -0.450 1.00 92.12 93 SER A CA 1
ATOM 752 C C . SER A 1 93 ? 5.123 0.862 -1.878 1.00 92.12 93 SER A C 1
ATOM 754 O O . SER A 1 93 ? 6.164 0.264 -2.143 1.00 92.12 93 SER A O 1
ATOM 756 N N . ALA A 1 94 ? 4.230 1.190 -2.813 1.00 91.06 94 ALA A N 1
ATOM 757 C CA . ALA A 1 94 ? 4.406 0.840 -4.220 1.00 91.06 94 ALA A CA 1
ATOM 758 C C . ALA A 1 94 ? 5.739 1.376 -4.779 1.00 91.06 94 ALA A C 1
ATOM 760 O O . ALA A 1 94 ? 6.076 2.548 -4.597 1.00 91.06 94 ALA A O 1
ATOM 761 N N . TYR A 1 95 ? 6.499 0.522 -5.469 1.00 93.44 95 TYR A N 1
ATOM 762 C CA . TYR A 1 95 ? 7.903 0.804 -5.797 1.00 93.44 95 TYR A CA 1
ATOM 763 C C . TYR A 1 95 ? 8.080 1.937 -6.822 1.00 93.44 95 TYR A C 1
ATOM 765 O O . TYR A 1 95 ? 9.112 2.613 -6.831 1.00 93.44 95 TYR A O 1
ATOM 773 N N . TYR A 1 96 ? 7.059 2.185 -7.648 1.00 90.38 96 TYR A N 1
ATOM 774 C CA . TYR A 1 96 ? 7.026 3.296 -8.600 1.00 90.38 96 TYR A CA 1
ATOM 775 C C . TYR A 1 96 ? 6.800 4.659 -7.937 1.00 90.38 96 TYR A C 1
ATOM 777 O O . TYR A 1 96 ? 7.207 5.682 -8.487 1.00 90.38 96 TYR A O 1
ATOM 785 N N . GLN A 1 97 ? 6.190 4.716 -6.746 1.00 91.75 97 GLN A N 1
ATOM 786 C CA . GLN A 1 97 ? 5.946 5.997 -6.083 1.00 91.75 97 GLN A CA 1
ATOM 787 C C . GLN A 1 97 ? 7.284 6.670 -5.746 1.00 91.75 97 GLN A C 1
ATOM 789 O O . GLN A 1 97 ? 8.219 6.024 -5.272 1.00 91.75 97 GLN A O 1
ATOM 794 N N . SER A 1 98 ? 7.449 7.967 -5.992 1.00 89.12 98 SER A N 1
ATOM 795 C CA . SER A 1 98 ? 6.395 8.989 -6.143 1.00 89.12 98 SER A CA 1
ATOM 796 C C . SER A 1 98 ? 6.087 9.407 -7.583 1.00 89.12 98 SER A C 1
ATOM 798 O O . SER A 1 98 ? 5.625 10.520 -7.788 1.00 89.12 98 SER A O 1
ATOM 800 N N . GLU A 1 99 ? 6.345 8.552 -8.575 1.00 90.00 99 GLU A N 1
ATOM 801 C CA . GLU A 1 99 ? 6.049 8.849 -9.981 1.00 90.00 99 GLU A CA 1
ATOM 802 C C . GLU A 1 99 ? 5.204 7.724 -10.611 1.00 90.00 99 GLU A C 1
ATOM 804 O O . GLU A 1 99 ? 5.766 6.714 -11.040 1.00 90.00 99 GLU A O 1
ATOM 809 N N . PRO A 1 100 ? 3.866 7.870 -10.660 1.00 91.06 100 PRO A N 1
ATOM 810 C CA . PRO A 1 100 ? 3.112 9.040 -10.216 1.00 91.06 100 PRO A CA 1
ATOM 811 C C . PRO A 1 100 ? 2.963 9.097 -8.677 1.00 91.06 100 PRO A C 1
ATOM 813 O O . PRO A 1 100 ? 3.060 8.060 -8.004 1.00 91.06 100 PRO A O 1
ATOM 816 N N . PRO A 1 101 ? 2.733 10.290 -8.095 1.00 92.12 101 PRO A N 1
ATOM 817 C CA . PRO A 1 101 ? 2.526 10.448 -6.657 1.00 92.12 101 PRO A CA 1
ATOM 818 C C . PRO A 1 101 ? 1.127 9.973 -6.246 1.00 92.12 101 PRO A C 1
ATOM 820 O O . PRO A 1 101 ? 0.188 10.013 -7.038 1.00 92.12 101 PRO A O 1
ATOM 823 N N . ALA A 1 102 ? 0.946 9.562 -4.989 1.00 92.94 102 ALA A N 1
ATOM 824 C CA . ALA A 1 102 ? -0.394 9.287 -4.464 1.00 92.94 102 ALA A CA 1
ATOM 825 C C . ALA A 1 102 ? -1.261 10.571 -4.494 1.00 92.94 102 ALA A C 1
ATOM 827 O O . ALA A 1 102 ? -0.743 11.647 -4.190 1.00 92.94 102 ALA A O 1
ATOM 828 N N . PRO A 1 103 ? -2.563 10.497 -4.839 1.00 92.25 103 PRO A N 1
ATOM 829 C CA . PRO A 1 103 ? -3.384 9.294 -5.037 1.00 92.25 103 PRO A CA 1
ATOM 830 C C . PRO A 1 103 ? -3.403 8.764 -6.484 1.00 92.25 103 PRO A C 1
ATOM 832 O O . PRO A 1 103 ? -4.154 7.834 -6.786 1.00 92.25 103 PRO A O 1
ATOM 835 N N . GLU A 1 104 ? -2.616 9.343 -7.395 1.00 91.06 104 GLU A N 1
ATOM 836 C CA . GLU A 1 104 ? -2.662 8.958 -8.800 1.00 91.06 104 GLU A CA 1
ATOM 837 C C . GLU A 1 104 ? -2.309 7.470 -9.005 1.00 91.06 104 GLU A C 1
ATOM 839 O O . GLU A 1 104 ? -1.451 6.920 -8.309 1.00 91.06 104 GLU A O 1
ATOM 844 N N . PRO A 1 105 ? -2.952 6.797 -9.978 1.00 90.44 105 PRO A N 1
ATOM 845 C CA . PRO A 1 105 ? -3.868 7.337 -10.987 1.00 90.44 105 PRO A CA 1
ATOM 846 C C . PRO A 1 105 ? -5.333 7.455 -10.538 1.00 90.44 105 PRO A C 1
ATOM 848 O O . PRO A 1 105 ? -6.169 7.886 -11.333 1.00 90.44 105 PRO A O 1
ATOM 851 N N . PHE A 1 106 ? -5.651 7.084 -9.300 1.00 90.88 106 PHE A N 1
ATOM 852 C CA . PHE A 1 106 ? -6.998 7.196 -8.756 1.00 90.88 106 PHE A CA 1
ATOM 853 C C . PHE A 1 106 ? -7.272 8.622 -8.266 1.00 90.88 106 PHE A C 1
ATOM 855 O O . PHE A 1 106 ? -6.369 9.420 -8.026 1.00 90.88 106 PHE A O 1
ATOM 862 N N . THR A 1 107 ? -8.551 8.967 -8.152 1.00 91.62 107 THR A N 1
ATOM 863 C CA . THR A 1 107 ? -8.984 10.230 -7.545 1.00 91.62 107 THR A CA 1
ATOM 864 C C . THR A 1 107 ? -9.423 9.961 -6.114 1.00 91.62 107 THR A C 1
ATOM 866 O O . THR A 1 107 ? -10.177 9.016 -5.890 1.00 91.62 107 THR A O 1
ATOM 869 N N . SER A 1 108 ? -8.991 10.792 -5.163 1.00 91.81 108 SER A N 1
ATOM 870 C CA . SER A 1 108 ? -9.453 10.701 -3.776 1.00 91.81 108 SER A CA 1
ATOM 871 C C . SER A 1 108 ? -10.965 10.919 -3.693 1.00 91.81 108 SER A C 1
ATOM 873 O O . SER A 1 108 ? -11.493 11.931 -4.158 1.00 91.81 108 SER A O 1
ATOM 875 N N . LEU A 1 109 ? -11.672 9.978 -3.072 1.00 89.88 109 LEU A N 1
ATOM 876 C CA . LEU A 1 109 ? -13.103 10.032 -2.821 1.00 89.88 109 LEU A CA 1
ATOM 877 C C . LEU A 1 109 ? -13.368 10.351 -1.346 1.00 89.88 109 LEU A C 1
ATOM 879 O O . LEU A 1 109 ? -13.170 9.527 -0.450 1.00 89.88 109 LEU A O 1
ATOM 883 N N . ALA A 1 110 ? -13.908 11.543 -1.085 1.00 88.50 110 ALA A N 1
ATOM 884 C CA . ALA A 1 110 ? -14.265 11.972 0.270 1.00 88.50 110 ALA A CA 1
ATOM 885 C C . ALA A 1 110 ? -15.295 11.041 0.941 1.00 88.50 110 ALA A C 1
ATOM 887 O O . ALA A 1 110 ? -15.235 10.826 2.149 1.00 88.50 110 ALA A O 1
ATOM 888 N N . SER A 1 111 ? -16.201 10.433 0.163 1.00 87.31 111 SER A N 1
ATOM 889 C CA . SER A 1 111 ? -17.187 9.459 0.660 1.00 87.31 111 SER A CA 1
ATOM 890 C C . SER A 1 111 ? -16.559 8.183 1.230 1.00 87.31 111 SER A C 1
ATOM 892 O O . SER A 1 111 ? -17.199 7.499 2.024 1.00 87.31 111 SER A O 1
ATOM 894 N N . TRP A 1 112 ? -15.311 7.889 0.861 1.00 84.75 112 TRP A N 1
ATOM 895 C CA . TRP A 1 112 ? -14.519 6.773 1.375 1.00 84.75 112 TRP A CA 1
ATOM 896 C C . TRP A 1 112 ? -13.445 7.223 2.367 1.00 84.75 112 TRP A C 1
ATOM 898 O O . TRP A 1 112 ? -12.619 6.403 2.768 1.00 84.75 112 TRP A O 1
ATOM 908 N N . THR A 1 113 ? -13.427 8.514 2.720 1.00 88.19 113 THR A N 1
ATOM 909 C CA . THR A 1 113 ? -12.384 9.169 3.522 1.00 88.19 113 THR A CA 1
ATOM 910 C C . THR A 1 113 ? -10.974 8.937 2.967 1.00 88.19 113 THR A C 1
ATOM 912 O O . THR A 1 113 ? -10.060 8.637 3.730 1.00 88.19 113 THR A O 1
ATOM 915 N N . ASP A 1 114 ? -10.801 9.009 1.638 1.00 90.06 114 ASP A N 1
ATOM 916 C CA . ASP A 1 114 ? -9.470 8.901 1.016 1.00 90.06 114 ASP A CA 1
ATOM 917 C C . ASP A 1 114 ? -8.507 9.965 1.558 1.00 90.06 114 ASP A C 1
ATOM 919 O O . ASP A 1 114 ? -8.922 11.112 1.765 1.00 90.06 114 ASP A O 1
ATOM 923 N N . PRO A 1 115 ? -7.218 9.625 1.742 1.00 90.81 115 PRO A N 1
ATOM 924 C CA . PRO A 1 115 ? -6.199 10.630 1.978 1.00 90.81 115 PRO A CA 1
ATOM 925 C C . PRO A 1 115 ? -6.131 11.611 0.808 1.00 90.81 115 PRO A C 1
ATOM 927 O O . PRO A 1 115 ? -6.276 11.247 -0.364 1.00 90.81 115 PRO A O 1
ATOM 930 N N . VAL A 1 116 ? -5.887 12.871 1.149 1.00 92.19 116 VAL A N 1
ATOM 931 C CA . VAL A 1 116 ? -5.567 13.941 0.205 1.00 92.19 116 VAL A CA 1
ATOM 932 C C . VAL A 1 116 ? -4.151 14.416 0.492 1.00 92.19 116 VAL A C 1
ATOM 934 O O . VAL A 1 116 ? -3.738 14.482 1.648 1.00 92.19 116 VAL A O 1
ATOM 937 N N . PHE A 1 117 ? -3.401 14.728 -0.559 1.00 93.19 117 PHE A N 1
ATOM 938 C CA . PHE A 1 117 ? -1.983 15.084 -0.462 1.00 93.19 117 PHE A CA 1
ATOM 939 C C . PHE A 1 117 ? -1.729 16.550 -0.843 1.00 93.19 117 PHE A C 1
ATOM 941 O O . PHE A 1 117 ? -0.608 16.922 -1.170 1.00 93.19 117 PHE A O 1
ATOM 948 N N . ASP A 1 118 ? -2.755 17.403 -0.761 1.00 89.88 118 ASP A N 1
ATOM 949 C CA . ASP A 1 118 ? -2.709 18.812 -1.185 1.00 89.88 118 ASP A CA 1
ATOM 950 C C . ASP A 1 118 ? -1.690 19.657 -0.398 1.00 89.88 118 ASP A C 1
ATOM 952 O O . ASP A 1 118 ? -1.234 20.697 -0.870 1.00 89.88 118 ASP A O 1
ATOM 956 N N . SER A 1 119 ? -1.309 19.217 0.807 1.00 90.75 119 SER A N 1
ATOM 957 C CA . SER A 1 119 ? -0.271 19.858 1.624 1.00 90.75 119 SER A CA 1
ATOM 958 C C . SER A 1 119 ? 1.157 19.468 1.226 1.00 90.75 119 SER A C 1
ATOM 960 O O . SER A 1 119 ? 2.114 20.042 1.748 1.00 90.75 119 SER A O 1
ATOM 962 N N . CYS A 1 120 ? 1.328 18.472 0.355 1.00 93.31 120 CYS A N 1
ATOM 963 C CA . CYS A 1 120 ? 2.638 18.053 -0.123 1.00 93.31 120 CYS A CA 1
ATOM 964 C C . CYS A 1 120 ? 3.168 19.035 -1.170 1.00 93.31 120 CYS A C 1
ATOM 966 O O . CYS A 1 120 ? 2.483 19.390 -2.126 1.00 93.31 120 CYS A O 1
ATOM 968 N N . SER A 1 121 ? 4.426 19.455 -1.015 1.00 91.88 121 SER A N 1
ATOM 969 C CA . SER A 1 121 ? 5.100 20.250 -2.043 1.00 91.88 121 SER A CA 1
ATOM 970 C C . SER A 1 121 ? 5.282 19.422 -3.315 1.00 91.88 121 SER A C 1
ATOM 972 O O . SER A 1 121 ? 5.670 18.259 -3.243 1.00 91.88 121 SER A O 1
ATOM 974 N N . ILE A 1 122 ? 5.087 20.038 -4.483 1.00 85.44 122 ILE A N 1
ATOM 975 C CA . ILE A 1 122 ? 5.285 19.381 -5.786 1.00 85.44 122 ILE A CA 1
ATOM 976 C C . ILE A 1 122 ? 6.719 18.866 -5.990 1.00 85.44 122 ILE A C 1
ATOM 978 O O . ILE A 1 122 ? 6.939 17.938 -6.755 1.00 85.44 122 ILE A O 1
ATOM 982 N N . ASN A 1 123 ? 7.694 19.444 -5.283 1.00 87.06 123 ASN A N 1
ATOM 983 C CA . ASN A 1 123 ? 9.100 19.034 -5.350 1.00 87.06 123 ASN A CA 1
ATOM 984 C C . ASN A 1 123 ? 9.480 18.029 -4.248 1.00 87.06 123 ASN A C 1
ATOM 986 O O . ASN A 1 123 ? 10.660 17.740 -4.053 1.00 87.06 123 ASN A O 1
ATOM 990 N N . ASP A 1 124 ? 8.506 17.551 -3.475 1.00 90.56 124 ASP A N 1
ATOM 991 C CA . ASP A 1 124 ? 8.725 16.657 -2.350 1.00 90.56 124 ASP A CA 1
ATOM 992 C C . ASP A 1 124 ? 8.291 15.224 -2.669 1.00 90.56 124 ASP A C 1
ATOM 994 O O . ASP A 1 124 ? 7.200 14.761 -2.320 1.00 90.56 124 ASP A O 1
ATOM 998 N N . ASN A 1 125 ? 9.229 14.483 -3.256 1.00 89.94 125 ASN A N 1
ATOM 999 C CA . ASN A 1 125 ? 9.050 13.088 -3.653 1.00 89.94 125 ASN A CA 1
ATOM 1000 C C . ASN A 1 125 ? 8.957 12.117 -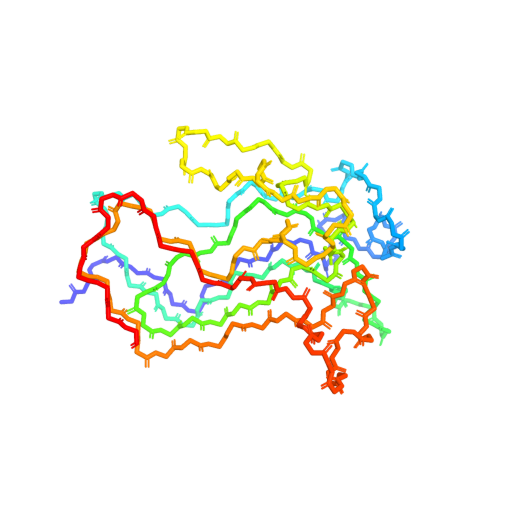2.464 1.00 89.94 125 ASN A C 1
ATOM 1002 O O . ASN A 1 125 ? 8.902 10.908 -2.670 1.00 89.94 125 ASN A O 1
ATOM 1006 N N . THR A 1 126 ? 8.959 12.601 -1.221 1.00 91.88 126 THR A N 1
ATOM 1007 C CA . THR A 1 126 ? 8.791 11.766 -0.023 1.00 91.88 126 THR A CA 1
ATOM 1008 C C . THR A 1 126 ? 7.402 11.899 0.603 1.00 91.88 126 THR A C 1
ATOM 1010 O O . THR A 1 126 ? 7.039 11.063 1.430 1.00 91.88 126 THR A O 1
ATOM 1013 N N . CYS A 1 127 ? 6.632 12.928 0.235 1.00 93.38 127 CYS A N 1
ATOM 1014 C CA . CYS A 1 127 ? 5.384 13.282 0.910 1.00 93.38 127 CYS A CA 1
ATOM 1015 C C . CYS A 1 127 ? 4.163 12.548 0.345 1.00 93.38 127 CYS A C 1
ATOM 1017 O O . CYS A 1 127 ? 3.462 11.863 1.088 1.00 93.38 127 CYS A O 1
ATOM 1019 N N . ALA A 1 128 ? 3.922 12.662 -0.964 1.00 94.50 128 ALA A N 1
ATOM 1020 C CA . ALA A 1 128 ? 2.726 12.129 -1.614 1.00 94.50 128 ALA A CA 1
ATOM 1021 C C . ALA A 1 128 ? 2.882 10.641 -1.974 1.00 94.50 128 ALA A C 1
ATOM 1023 O O . ALA A 1 128 ? 3.064 10.270 -3.136 1.00 94.50 128 ALA A O 1
ATOM 1024 N N . LYS A 1 129 ? 2.841 9.780 -0.954 1.00 94.62 129 LYS A N 1
ATOM 1025 C CA . LYS A 1 129 ? 2.971 8.320 -1.076 1.00 94.62 129 LYS A CA 1
ATOM 1026 C C . LYS A 1 129 ? 1.889 7.611 -0.268 1.00 94.62 129 LYS A C 1
ATOM 1028 O O . LYS A 1 129 ? 1.398 8.145 0.724 1.00 94.62 129 LYS A O 1
ATOM 1033 N N . GLY A 1 130 ? 1.522 6.402 -0.691 1.00 92.50 130 GLY A N 1
ATOM 1034 C CA . GLY A 1 130 ? 0.513 5.603 0.002 1.00 92.50 130 GLY A CA 1
ATOM 1035 C C . GLY A 1 130 ? 0.941 5.298 1.438 1.00 92.50 130 GLY A C 1
ATOM 1036 O O . GLY A 1 130 ? 2.066 4.851 1.667 1.00 92.50 130 GLY A O 1
ATOM 1037 N N . TYR A 1 131 ? 0.062 5.549 2.407 1.00 93.00 131 TYR A N 1
ATOM 1038 C CA . TYR A 1 131 ? 0.309 5.184 3.801 1.00 93.00 131 TYR A CA 1
ATOM 1039 C C . TYR A 1 131 ? 0.294 3.662 3.961 1.00 93.00 131 TYR A C 1
ATOM 1041 O O . TYR A 1 131 ? -0.522 2.981 3.343 1.00 93.00 131 TYR A O 1
ATOM 1049 N N . GLY A 1 132 ? 1.168 3.132 4.818 1.00 89.50 132 GLY A N 1
ATOM 1050 C CA . GLY A 1 132 ? 1.095 1.730 5.230 1.00 89.50 132 GLY A CA 1
ATOM 1051 C C . GLY A 1 132 ? -0.152 1.473 6.076 1.00 89.50 132 GLY A C 1
ATOM 1052 O O . GLY A 1 132 ? -0.863 0.499 5.863 1.00 89.50 132 GLY A O 1
ATOM 1053 N N . ILE A 1 133 ? -0.465 2.383 7.003 1.00 89.38 133 ILE A N 1
ATOM 1054 C CA . ILE A 1 133 ? -1.711 2.351 7.777 1.00 89.38 133 ILE A CA 1
ATOM 1055 C C . ILE A 1 133 ? -2.329 3.751 7.802 1.00 89.38 133 ILE A C 1
ATOM 1057 O O . ILE A 1 133 ? -1.663 4.721 8.161 1.00 89.38 133 ILE A O 1
ATOM 1061 N N . ASP A 1 134 ? -3.610 3.845 7.446 1.00 90.81 134 ASP A N 1
ATOM 1062 C CA . ASP A 1 134 ? -4.426 5.056 7.563 1.00 90.81 134 ASP A CA 1
ATOM 1063 C C . ASP A 1 134 ? -5.661 4.756 8.421 1.00 90.81 134 ASP A C 1
ATOM 1065 O O . ASP A 1 134 ? -6.491 3.913 8.071 1.00 90.81 134 ASP A O 1
ATOM 1069 N N . ILE A 1 135 ? -5.758 5.427 9.568 1.00 88.44 135 ILE A N 1
ATOM 1070 C CA . ILE A 1 135 ? -6.884 5.337 10.493 1.00 88.44 135 ILE A CA 1
ATOM 1071 C C . ILE A 1 135 ? -7.589 6.685 10.519 1.00 88.44 135 ILE A C 1
ATOM 1073 O O . ILE A 1 135 ? -7.060 7.677 11.020 1.00 88.44 135 ILE A O 1
ATOM 1077 N N . THR A 1 136 ? -8.838 6.696 10.069 1.00 89.62 136 THR A N 1
ATOM 1078 C CA . THR A 1 136 ? -9.696 7.878 10.120 1.00 89.62 136 THR A CA 1
ATOM 1079 C C . THR A 1 136 ? -10.991 7.548 10.856 1.00 89.62 136 THR A C 1
ATOM 1081 O O . THR A 1 136 ? -11.685 6.596 10.506 1.00 89.62 136 THR A O 1
ATOM 1084 N N . ASN A 1 137 ? -11.330 8.343 11.877 1.00 87.75 137 ASN A N 1
ATOM 1085 C CA . ASN A 1 137 ? -12.507 8.148 12.741 1.00 87.75 137 ASN A CA 1
ATOM 1086 C C . ASN A 1 137 ? -12.584 6.758 13.418 1.00 87.75 137 ASN A C 1
ATOM 1088 O O . ASN A 1 137 ? -13.676 6.239 13.655 1.00 87.75 137 ASN A O 1
ATOM 1092 N N . GLY A 1 138 ? -11.435 6.149 13.726 1.00 84.75 138 GLY A N 1
ATOM 1093 C CA . GLY A 1 138 ? -11.351 4.838 14.378 1.00 84.75 138 GLY A CA 1
ATOM 1094 C C . GLY A 1 138 ? -11.531 4.905 15.899 1.00 84.75 138 GLY A C 1
ATOM 1095 O O . GLY A 1 138 ? -11.259 5.931 16.519 1.00 84.75 138 GLY A O 1
ATOM 1096 N N . LYS A 1 139 ? -11.962 3.813 16.543 1.00 86.81 139 LYS A N 1
ATOM 1097 C CA . LYS A 1 139 ? -12.042 3.748 18.010 1.00 86.81 139 LYS A CA 1
ATOM 1098 C C . LYS A 1 139 ? -11.625 2.388 18.553 1.00 86.81 139 LYS A C 1
ATOM 1100 O O . LYS A 1 139 ? -12.131 1.382 18.076 1.00 86.81 139 LYS A O 1
ATOM 1105 N N . ASN A 1 140 ? -10.813 2.388 19.614 1.00 85.50 140 ASN A N 1
ATOM 1106 C CA . ASN A 1 140 ? -10.343 1.179 20.307 1.00 85.50 140 ASN A CA 1
ATOM 1107 C C . ASN A 1 140 ? -9.574 0.234 19.370 1.00 85.50 140 ASN A C 1
ATOM 1109 O O . ASN A 1 140 ? -9.862 -0.959 19.313 1.00 85.50 140 ASN A O 1
ATOM 1113 N N . ILE A 1 141 ? -8.613 0.790 18.635 1.00 84.44 141 ILE A N 1
ATOM 1114 C CA . ILE A 1 141 ? -7.777 0.041 17.696 1.00 84.44 141 ILE A CA 1
ATOM 1115 C C . ILE A 1 141 ? -6.510 -0.386 18.426 1.00 84.44 141 ILE A C 1
ATOM 1117 O O . ILE A 1 141 ? -5.835 0.437 19.042 1.00 84.44 141 ILE A O 1
ATOM 1121 N N . TYR A 1 142 ? -6.185 -1.668 18.340 1.00 82.00 142 TYR A N 1
ATOM 1122 C CA . TYR A 1 142 ? -4.973 -2.239 18.912 1.00 82.00 142 TYR A CA 1
ATOM 1123 C C . TYR A 1 142 ? -4.133 -2.789 17.769 1.00 82.00 142 TYR A C 1
ATOM 1125 O O . TYR A 1 142 ? -4.643 -3.518 16.932 1.00 82.00 142 TYR A O 1
ATOM 1133 N N . ILE A 1 143 ? -2.858 -2.441 17.709 1.00 83.88 143 ILE A N 1
ATOM 1134 C CA . ILE A 1 143 ? -1.895 -2.984 16.758 1.00 83.88 143 ILE A CA 1
ATOM 1135 C C . ILE A 1 143 ? -0.743 -3.490 17.611 1.00 83.88 143 ILE A C 1
ATOM 1137 O O . ILE A 1 143 ? -0.074 -2.713 18.270 1.00 83.88 143 ILE A O 1
ATOM 1141 N N . TYR A 1 144 ? -0.544 -4.805 17.658 1.00 77.25 144 TYR A N 1
ATOM 1142 C CA . TYR A 1 144 ? 0.477 -5.401 18.528 1.00 77.25 144 TYR A CA 1
ATOM 1143 C C . TYR A 1 144 ? 1.843 -5.495 17.844 1.00 77.25 144 TYR A C 1
ATOM 1145 O O . TYR A 1 144 ? 2.869 -5.616 18.511 1.00 77.25 144 TYR A O 1
ATOM 1153 N N . ASN A 1 145 ? 1.861 -5.510 16.510 1.00 73.06 145 ASN A N 1
ATOM 1154 C CA . ASN A 1 145 ? 3.080 -5.463 15.718 1.00 73.06 145 ASN A CA 1
ATOM 1155 C C . ASN A 1 145 ? 2.781 -4.887 14.328 1.00 73.06 145 ASN A C 1
ATOM 1157 O O . ASN A 1 145 ? 1.771 -5.242 13.716 1.00 73.06 145 ASN A O 1
ATOM 1161 N N . ALA A 1 146 ? 3.663 -4.036 13.811 1.00 84.12 146 ALA A N 1
ATOM 1162 C CA . ALA A 1 146 ? 3.577 -3.563 12.439 1.00 84.12 146 ALA A CA 1
ATOM 1163 C C . ALA A 1 146 ? 4.965 -3.435 11.800 1.00 84.12 146 ALA A C 1
ATOM 1165 O O . ALA A 1 146 ? 5.860 -2.802 12.359 1.00 84.12 146 ALA A O 1
ATOM 1166 N N . GLY A 1 147 ? 5.120 -4.008 10.607 1.00 86.94 147 GLY A N 1
ATOM 1167 C CA . GLY A 1 147 ? 6.273 -3.819 9.731 1.00 86.94 147 GLY A CA 1
ATOM 1168 C C . GLY A 1 147 ? 5.871 -2.991 8.517 1.00 86.94 147 GLY A C 1
ATOM 1169 O O . GLY A 1 147 ? 5.350 -3.534 7.548 1.00 86.94 147 GLY A O 1
ATOM 1170 N N . LEU A 1 148 ? 6.074 -1.675 8.570 1.00 90.81 148 LEU A N 1
ATOM 1171 C CA . LEU A 1 148 ? 5.684 -0.765 7.490 1.00 90.81 148 LEU A CA 1
AT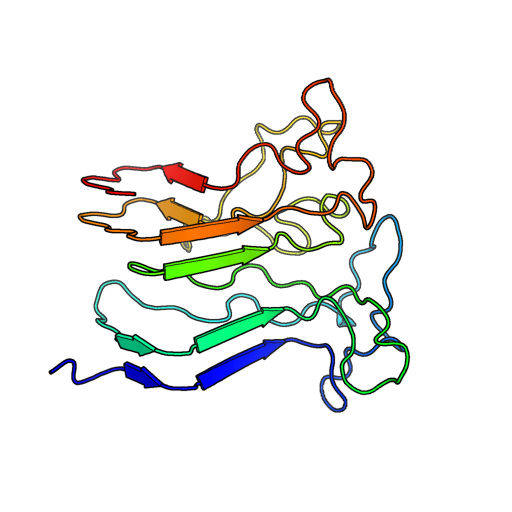OM 1172 C C . LEU A 1 148 ? 6.941 -0.275 6.770 1.00 90.81 148 LEU A C 1
ATOM 1174 O O . LEU A 1 148 ? 7.723 0.487 7.339 1.00 90.81 148 LEU A O 1
ATOM 1178 N N . TYR A 1 149 ? 7.144 -0.709 5.529 1.00 91.75 149 TYR A N 1
ATOM 1179 C CA . TYR A 1 149 ? 8.381 -0.470 4.793 1.00 91.75 149 TYR A CA 1
ATOM 1180 C C . TYR A 1 149 ? 8.184 0.463 3.597 1.00 91.75 149 TYR A C 1
ATOM 1182 O O . TYR A 1 149 ? 7.164 0.435 2.910 1.00 91.75 149 TYR A O 1
ATOM 1190 N N . SER A 1 150 ? 9.208 1.268 3.314 1.00 93.62 150 SER A N 1
ATOM 1191 C CA . SER A 1 150 ? 9.314 2.048 2.082 1.00 93.62 150 SER A CA 1
ATOM 1192 C C . SER A 1 150 ? 10.742 1.950 1.565 1.00 93.62 150 SER A C 1
ATOM 1194 O O . SER A 1 150 ? 11.664 2.474 2.189 1.00 93.62 150 SER A O 1
ATOM 1196 N N . PHE A 1 151 ? 10.925 1.250 0.447 1.00 93.56 151 PHE A N 1
ATOM 1197 C CA . PHE A 1 151 ? 12.254 0.913 -0.077 1.00 93.56 151 PHE A CA 1
ATOM 1198 C C . PHE A 1 151 ? 12.683 1.767 -1.272 1.00 93.56 151 PHE A C 1
ATOM 1200 O O . PHE A 1 151 ? 13.873 1.876 -1.557 1.00 93.56 151 PHE A O 1
ATOM 1207 N N . PHE A 1 152 ? 11.724 2.365 -1.979 1.00 92.25 152 PHE A N 1
ATOM 1208 C CA . PHE A 1 152 ? 11.983 2.989 -3.270 1.00 92.25 152 PHE A CA 1
ATOM 1209 C C . PHE A 1 152 ? 11.419 4.401 -3.368 1.00 92.25 152 PHE A C 1
ATOM 1211 O O . PHE A 1 152 ? 10.421 4.754 -2.732 1.00 92.25 152 PHE A O 1
ATOM 1218 N N . GLN A 1 153 ? 12.057 5.180 -4.233 1.00 91.25 153 GLN A N 1
ATOM 1219 C CA . GLN A 1 153 ? 11.509 6.368 -4.868 1.00 91.25 153 GLN A CA 1
ATOM 1220 C C . GLN A 1 153 ? 11.647 6.194 -6.375 1.00 91.25 153 GLN A C 1
ATOM 1222 O O . GLN A 1 153 ? 12.766 6.239 -6.883 1.00 91.25 153 GLN A O 1
ATOM 1227 N N . ASN A 1 154 ? 10.535 5.973 -7.083 1.00 91.31 154 ASN A N 1
ATOM 1228 C CA . ASN A 1 154 ? 10.542 5.749 -8.534 1.00 91.31 154 ASN A CA 1
ATOM 1229 C C . ASN A 1 154 ? 11.577 4.678 -8.929 1.00 91.31 154 ASN A C 1
ATOM 1231 O O . ASN A 1 154 ? 12.512 4.935 -9.689 1.00 91.31 154 ASN A O 1
ATOM 1235 N N . TRP A 1 155 ? 11.451 3.494 -8.318 1.00 91.06 155 TRP A N 1
ATOM 1236 C CA . TRP A 1 155 ? 12.339 2.338 -8.497 1.00 91.06 155 TRP A CA 1
ATOM 1237 C C . TRP A 1 155 ? 13.790 2.514 -8.015 1.00 91.06 155 TRP A C 1
ATOM 1239 O O . TRP A 1 155 ? 14.582 1.575 -8.113 1.00 91.06 155 TRP A O 1
ATOM 1249 N N . ASN A 1 156 ? 14.151 3.672 -7.456 1.00 88.69 156 ASN A N 1
ATOM 1250 C CA . ASN A 1 156 ? 15.489 3.949 -6.944 1.00 88.69 156 ASN A CA 1
ATOM 1251 C C . ASN A 1 156 ? 15.583 3.716 -5.424 1.00 88.69 156 ASN A C 1
ATOM 1253 O O . ASN A 1 156 ? 14.752 4.207 -4.663 1.00 88.69 156 ASN A O 1
ATOM 1257 N N . THR A 1 157 ? 16.626 3.010 -4.982 1.00 90.69 157 THR A N 1
ATOM 1258 C CA . THR A 1 157 ? 16.928 2.706 -3.573 1.00 90.69 157 THR A CA 1
ATOM 1259 C C . THR A 1 157 ? 17.922 3.673 -2.923 1.00 90.69 157 THR A C 1
ATOM 1261 O O . THR A 1 157 ? 18.294 3.471 -1.773 1.00 90.69 157 THR A O 1
ATOM 1264 N N . SER A 1 158 ? 18.381 4.723 -3.612 1.00 88.50 158 SER A N 1
ATOM 1265 C CA . SER A 1 158 ? 19.328 5.712 -3.067 1.00 88.50 158 SER A CA 1
ATOM 1266 C C . SER A 1 158 ? 18.788 6.460 -1.846 1.00 88.50 158 SER A C 1
ATOM 1268 O O . SER A 1 158 ? 19.568 7.041 -1.102 1.00 88.50 158 SER A O 1
ATOM 1270 N N . CYS A 1 159 ? 17.472 6.438 -1.623 1.00 87.00 159 CYS A N 1
ATOM 1271 C CA . CYS A 1 159 ? 16.858 6.945 -0.401 1.00 87.00 159 CYS A CA 1
ATOM 1272 C C . CYS A 1 159 ? 17.132 6.060 0.827 1.00 87.00 159 CYS A C 1
ATOM 1274 O O . CYS A 1 159 ? 16.881 6.502 1.939 1.00 87.00 159 CYS A O 1
ATOM 1276 N N . ILE A 1 160 ? 17.644 4.835 0.669 1.00 86.88 160 ILE A N 1
ATOM 1277 C CA . ILE A 1 160 ? 17.994 3.955 1.786 1.00 86.88 160 ILE A CA 1
ATOM 1278 C C . ILE A 1 160 ? 19.401 4.302 2.290 1.00 86.88 160 ILE A C 1
ATOM 1280 O O . ILE A 1 160 ? 20.380 4.207 1.553 1.00 86.88 160 ILE A O 1
ATOM 1284 N N . GLY A 1 161 ? 19.516 4.624 3.580 1.00 69.81 161 GLY A N 1
ATOM 1285 C CA . GLY A 1 161 ? 20.798 4.619 4.289 1.00 69.81 161 GLY A CA 1
ATOM 1286 C C . GLY A 1 161 ? 21.718 5.817 4.047 1.00 69.81 161 GLY A C 1
ATOM 1287 O O . GLY A 1 161 ? 22.920 5.687 4.283 1.00 69.81 161 GLY A O 1
ATOM 1288 N N . THR A 1 162 ? 21.211 6.978 3.609 1.00 61.62 162 THR A N 1
ATOM 1289 C CA . THR A 1 162 ? 22.058 8.182 3.582 1.00 61.62 162 THR A CA 1
ATOM 1290 C C . THR A 1 162 ? 22.134 8.851 4.968 1.00 61.62 162 THR A C 1
ATOM 1292 O O . THR A 1 162 ? 21.166 8.792 5.729 1.00 61.62 162 THR A O 1
ATOM 1295 N N . PRO A 1 163 ? 23.267 9.492 5.326 1.00 58.62 163 PRO A N 1
ATOM 1296 C CA . PRO A 1 163 ? 23.513 10.023 6.675 1.00 58.62 163 PRO A CA 1
ATOM 1297 C C . PRO A 1 163 ? 22.668 11.248 7.066 1.00 58.62 163 PRO A C 1
ATOM 1299 O O . PRO A 1 163 ? 22.732 11.686 8.211 1.00 58.62 163 PRO A O 1
ATOM 1302 N N . THR A 1 164 ? 21.924 11.831 6.125 1.00 56.41 164 THR A N 1
ATOM 1303 C CA . THR A 1 164 ? 21.158 13.071 6.305 1.00 56.41 164 THR A CA 1
ATOM 1304 C C . THR A 1 164 ? 19.719 12.847 5.855 1.00 56.41 164 THR A C 1
ATOM 1306 O O . THR A 1 164 ? 19.413 13.037 4.682 1.00 56.41 164 THR A O 1
ATOM 1309 N N . ASP A 1 165 ? 18.855 12.403 6.769 1.00 52.97 165 ASP A N 1
ATOM 1310 C CA . ASP A 1 165 ? 17.388 12.394 6.636 1.00 52.97 165 ASP A CA 1
ATOM 1311 C C . ASP A 1 165 ? 16.800 11.902 5.296 1.00 52.97 165 ASP A C 1
ATOM 1313 O O . ASP A 1 165 ? 15.723 12.339 4.887 1.00 52.97 165 ASP A O 1
ATOM 1317 N N . SER A 1 166 ? 17.442 10.962 4.595 1.00 66.06 166 SER A N 1
ATOM 1318 C CA . SER A 1 166 ? 16.790 10.306 3.462 1.00 66.06 166 SER A CA 1
ATOM 1319 C C . SER A 1 166 ? 15.956 9.143 3.988 1.00 66.06 166 SER A C 1
ATOM 1321 O O . SER A 1 166 ? 16.432 8.022 4.145 1.00 66.06 166 SER A O 1
ATOM 1323 N N . TYR A 1 167 ? 14.697 9.398 4.298 1.00 82.00 167 TYR A N 1
ATOM 1324 C CA . TYR A 1 167 ? 13.688 8.347 4.294 1.00 82.00 167 TYR A CA 1
ATOM 1325 C C . TYR A 1 167 ? 13.080 8.288 2.890 1.00 82.00 167 TYR A C 1
ATOM 1327 O O . TYR A 1 167 ? 12.880 9.309 2.231 1.00 82.00 167 TYR A O 1
ATOM 1335 N N . CYS A 1 168 ? 12.756 7.091 2.406 1.00 91.44 168 CYS A N 1
ATOM 1336 C CA . CYS A 1 168 ? 12.083 6.943 1.114 1.00 91.44 168 CYS A CA 1
ATOM 1337 C C . CYS A 1 168 ? 10.655 7.527 1.123 1.00 91.44 168 CYS A C 1
ATOM 1339 O O . CYS A 1 168 ? 10.090 7.779 0.056 1.00 91.44 168 CYS A O 1
ATOM 1341 N N . GLN A 1 169 ? 10.081 7.755 2.310 1.00 93.00 169 GLN A N 1
ATOM 1342 C CA . GLN A 1 169 ? 8.739 8.288 2.540 1.00 93.00 169 GLN A CA 1
ATOM 1343 C C . GLN A 1 169 ? 8.658 9.007 3.895 1.00 93.00 169 GLN A C 1
ATOM 1345 O O . GLN A 1 169 ? 9.168 8.486 4.883 1.00 93.00 169 GLN A O 1
ATOM 1350 N N . LYS A 1 170 ? 8.000 10.174 3.952 1.00 91.81 170 LYS A N 1
ATOM 1351 C CA . LYS A 1 170 ? 7.859 10.997 5.173 1.00 91.81 170 LYS A CA 1
ATOM 1352 C C . LYS A 1 170 ? 6.993 10.364 6.246 1.00 91.81 170 LYS A C 1
ATOM 1354 O O . LYS A 1 170 ? 7.260 10.532 7.430 1.00 91.81 170 LYS A O 1
ATOM 1359 N N . ALA A 1 171 ? 5.923 9.696 5.833 1.00 91.88 171 ALA A N 1
ATOM 1360 C CA . ALA A 1 171 ? 4.903 9.204 6.742 1.00 91.88 171 ALA A CA 1
ATOM 1361 C C . ALA A 1 171 ? 4.395 7.839 6.287 1.00 91.88 171 ALA A C 1
ATOM 1363 O O . ALA A 1 171 ? 3.901 7.698 5.172 1.00 91.88 171 ALA A O 1
ATOM 1364 N N . MET A 1 172 ? 4.500 6.846 7.169 1.00 91.81 172 MET A N 1
ATOM 1365 C CA . MET A 1 172 ? 3.968 5.493 6.952 1.00 91.81 172 MET A CA 1
ATOM 1366 C C . MET A 1 172 ? 2.631 5.265 7.657 1.00 91.81 172 MET A C 1
ATOM 1368 O O . MET A 1 172 ? 1.878 4.378 7.263 1.00 91.81 172 MET A O 1
ATOM 1372 N N . PHE A 1 173 ? 2.340 6.058 8.686 1.00 89.62 173 PHE A N 1
ATOM 1373 C CA . PHE A 1 173 ? 1.162 5.918 9.529 1.00 89.62 173 PHE A CA 1
ATOM 1374 C C . PHE A 1 173 ? 0.419 7.256 9.575 1.00 89.62 173 PHE A C 1
ATOM 1376 O O . PHE A 1 173 ? 1.023 8.277 9.907 1.00 89.62 173 PHE A O 1
ATOM 1383 N N . ARG A 1 174 ? -0.877 7.252 9.256 1.00 91.12 174 ARG A N 1
ATOM 1384 C CA . ARG A 1 174 ? -1.771 8.412 9.358 1.00 91.12 174 ARG A CA 1
ATOM 1385 C C . ARG A 1 174 ? -2.887 8.119 10.361 1.00 91.12 174 ARG A C 1
ATOM 1387 O O . ARG A 1 174 ? -3.521 7.070 10.293 1.00 91.12 174 ARG A O 1
ATOM 1394 N N . ILE A 1 175 ? -3.103 9.039 11.302 1.00 90.69 175 ILE A N 1
ATOM 1395 C CA . ILE A 1 175 ? -4.220 9.012 12.258 1.00 90.69 175 ILE A CA 1
ATOM 1396 C C . ILE A 1 175 ? -4.927 10.358 12.179 1.00 90.69 175 ILE A C 1
ATOM 1398 O O . ILE A 1 175 ? -4.342 11.380 12.531 1.00 90.69 175 ILE A O 1
ATOM 1402 N N . GLU A 1 176 ? -6.181 10.359 11.742 1.00 90.62 176 GLU A N 1
ATOM 1403 C CA . GLU A 1 176 ? -6.957 11.582 11.539 1.00 90.62 176 GLU A CA 1
ATOM 1404 C C . GLU A 1 176 ? -8.420 11.460 11.986 1.00 90.62 176 GLU A C 1
ATOM 1406 O O . GLU A 1 176 ? -8.905 10.404 12.409 1.00 90.62 176 GLU A O 1
ATOM 1411 N N . GLY A 1 177 ? -9.137 12.584 11.913 1.00 88.62 177 GLY A N 1
ATOM 1412 C CA . GLY A 1 177 ? -10.537 12.697 12.304 1.00 88.62 177 GLY A CA 1
ATOM 1413 C C . GLY A 1 177 ? -10.748 12.541 13.811 1.00 88.62 177 GLY A C 1
ATOM 1414 O O . GLY A 1 177 ? -9.860 12.796 14.621 1.00 88.62 177 GLY A O 1
ATOM 1415 N N . ASN A 1 178 ? -11.938 12.086 14.198 1.00 91.69 178 ASN A N 1
ATOM 1416 C CA . ASN A 1 178 ? -12.316 11.858 15.595 1.00 91.69 178 ASN A CA 1
ATOM 1417 C C . ASN A 1 178 ? -11.825 10.493 16.110 1.00 91.69 178 ASN A C 1
ATOM 1419 O O . ASN A 1 178 ? -12.575 9.762 16.759 1.00 91.69 178 ASN A O 1
ATOM 1423 N N . THR A 1 179 ? -10.582 10.131 15.788 1.00 90.50 179 THR A N 1
ATOM 1424 C CA . THR A 1 179 ? -9.995 8.850 16.186 1.00 90.50 179 THR A CA 1
ATOM 1425 C C . THR A 1 179 ? -9.674 8.828 17.686 1.00 90.50 179 THR A C 1
ATOM 1427 O O . THR A 1 179 ? -9.126 9.785 18.228 1.00 90.50 179 THR A O 1
ATOM 1430 N N . GLN A 1 180 ? -10.024 7.740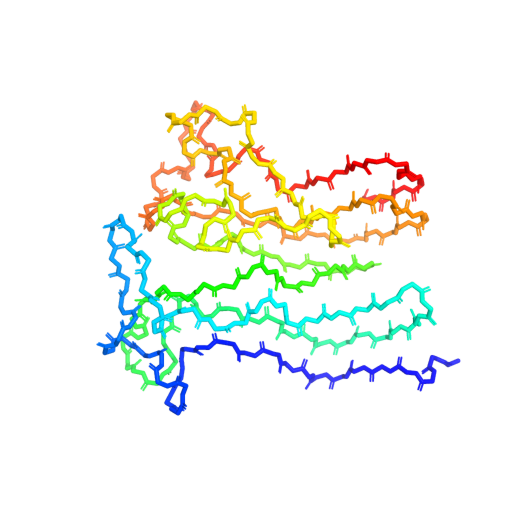 18.378 1.00 90.88 180 GLN A N 1
ATOM 1431 C CA . GLN A 1 180 ? -9.877 7.594 19.832 1.00 90.88 180 GLN A CA 1
ATOM 1432 C C . GLN A 1 180 ? -9.264 6.241 20.199 1.00 90.88 180 GLN A C 1
ATOM 1434 O O . GLN A 1 180 ? -9.619 5.220 19.619 1.00 90.88 180 GLN A O 1
ATOM 1439 N N . ASN A 1 181 ? -8.432 6.205 21.242 1.00 88.62 181 ASN A N 1
ATOM 1440 C CA . ASN A 1 181 ? -7.914 4.962 21.828 1.00 88.62 181 ASN A CA 1
ATOM 1441 C C . ASN A 1 181 ? -7.230 4.051 20.791 1.00 88.62 181 ASN A C 1
ATOM 1443 O O . ASN A 1 181 ? -7.687 2.937 20.534 1.00 88.62 181 ASN A O 1
ATOM 1447 N N . VAL A 1 182 ? -6.166 4.555 20.168 1.00 88.25 182 VAL A N 1
ATOM 1448 C CA . VAL A 1 182 ? -5.290 3.763 19.297 1.00 88.25 182 VAL A CA 1
ATOM 1449 C C . VAL A 1 182 ? -4.064 3.360 20.108 1.00 88.25 182 VAL A C 1
ATOM 1451 O O . VAL A 1 182 ? -3.398 4.220 20.681 1.00 88.25 182 VAL A O 1
ATOM 1454 N N . TYR A 1 183 ? -3.788 2.063 20.166 1.00 84.50 183 TYR A N 1
ATOM 1455 C CA . TYR A 1 183 ? -2.644 1.480 20.860 1.00 84.50 183 TYR A CA 1
ATOM 1456 C C . TYR A 1 183 ? -1.782 0.759 19.829 1.00 84.50 183 TYR A C 1
ATOM 1458 O O . TYR A 1 183 ? -2.287 -0.119 19.130 1.00 84.50 183 TYR A O 1
ATOM 1466 N N . ILE A 1 184 ? -0.518 1.158 19.720 1.00 81.19 184 ILE A N 1
ATOM 1467 C CA . ILE A 1 184 ? 0.469 0.656 18.753 1.00 81.19 184 ILE A CA 1
ATOM 1468 C C . ILE A 1 184 ? 1.721 0.259 19.530 1.00 81.19 184 ILE A C 1
ATOM 1470 O O . ILE A 1 184 ? 2.048 1.006 20.484 1.00 81.19 184 ILE A O 1
#

InterPro domains:
  IPR011050 Pectin lyase fold/virulence factor [SSF51126] (5-167)
  IPR012334 Pectin lyase fold [G3DSA:2.160.20.10] (1-184)

Secondary structure (DSSP, 8-state):
--S-EEES-EEEESSSTTTT-SHHHHB--SS----GGGB--SBS----TT---EEES-EEEE-SB-SSSTT--BB--B-SB----SSEEEEE--TTTTSSPTTTTSPP-GGGT----TTS-TT-TTTSS--SEEEES-EEEE-SEEEEE---BTTB-TTSS-TTT--S-S-SEEEESS-EEEE-